Protein AF-A0A151IX48-F1 (afdb_monomer)

Sequence (330 aa):
MPLRRDDSDEIEKSRSLIESLRNYVHDSELCLNPDHYDGKKRKIEHVAAPEFDTDAVNKSYVERTLQDTRNEIEELCGAIRNDMGKIVRALRDTQKDISNDVEKVRTNVEEISKSVSALSTKVSNEIQRGVTDLRQQLHNIATKEMLETDEIQRGVTDLRQQMNNTVTKETLEKSFKTTGRDIIVRALQDMQKDSLKVYSDMEKRVFDAITHLTRDVTVRMKNVVTNEILEHHGVSDLHTIFEKGYTPNRSTEIFYIVKTQRTNPATYLLKDYQGKPIAGGFYEHELQRVSNPDVYLVEEILRKRGNKVNVKWLGMDSSHYSWIDKMFVL

InterPro domains:
  IPR000953 Chromo/chromo shadow domain [PS50013] (296-330)
  IPR016197 Chromo-like domain superfamily [SSF54160] (283-327)

Structure (mmCIF, N/CA/C/O backbone):
data_AF-A0A151IX48-F1
#
_entry.id   AF-A0A151IX48-F1
#
loop_
_atom_site.group_PDB
_atom_site.id
_atom_site.type_symbol
_atom_site.label_atom_id
_atom_site.label_alt_id
_atom_site.label_comp_id
_atom_site.label_asym_id
_atom_site.label_entity_id
_atom_site.label_seq_id
_atom_site.pdbx_PDB_ins_code
_atom_site.Cartn_x
_atom_site.Cartn_y
_atom_site.Cartn_z
_atom_site.occupancy
_atom_site.B_iso_or_equiv
_atom_site.auth_seq_id
_atom_site.auth_comp_id
_atom_site.auth_asym_id
_atom_site.auth_atom_id
_atom_site.pdbx_PDB_model_num
ATOM 1 N N . MET A 1 1 ? 34.245 -9.466 -25.449 1.00 45.72 1 MET A N 1
ATOM 2 C CA . MET A 1 1 ? 32.842 -9.892 -25.641 1.00 45.72 1 MET A CA 1
ATOM 3 C C . MET A 1 1 ? 32.824 -10.927 -26.753 1.00 45.72 1 MET A C 1
ATOM 5 O O . MET A 1 1 ? 33.595 -10.735 -27.688 1.00 45.72 1 MET A O 1
ATOM 9 N N . PRO A 1 2 ? 32.011 -11.992 -26.674 1.00 46.66 2 PRO A N 1
ATOM 10 C CA . PRO A 1 2 ? 31.616 -12.719 -27.878 1.00 46.66 2 PRO A CA 1
ATOM 11 C C . PRO A 1 2 ? 30.802 -11.784 -28.791 1.00 46.66 2 PRO A C 1
ATOM 13 O O . PRO A 1 2 ? 30.150 -10.863 -28.292 1.00 46.66 2 PRO A O 1
ATOM 16 N N . LEU A 1 3 ? 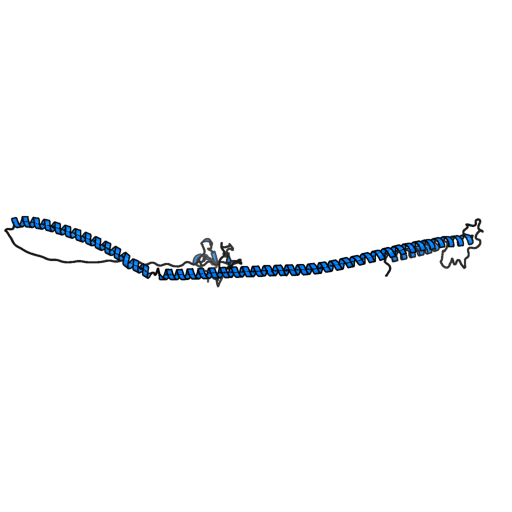30.855 -12.011 -30.104 1.00 44.59 3 LEU A N 1
ATOM 17 C CA . LEU A 1 3 ? 29.970 -11.351 -31.071 1.00 44.59 3 LEU A CA 1
ATOM 18 C C . LEU A 1 3 ? 28.507 -11.733 -30.789 1.00 44.59 3 LEU A C 1
ATOM 20 O O . LEU A 1 3 ? 28.242 -12.800 -30.219 1.00 44.59 3 LEU A O 1
ATOM 24 N N . ARG A 1 4 ? 27.551 -10.872 -31.153 1.00 54.09 4 ARG A N 1
ATOM 25 C CA . ARG A 1 4 ? 26.126 -11.229 -31.090 1.00 54.09 4 ARG A CA 1
ATOM 26 C C . ARG A 1 4 ? 25.807 -12.234 -32.197 1.00 54.09 4 ARG A C 1
ATOM 28 O O . ARG A 1 4 ? 26.557 -12.373 -33.159 1.00 54.09 4 ARG A O 1
ATOM 35 N N . ARG A 1 5 ? 24.693 -12.956 -32.043 1.00 54.69 5 ARG A N 1
ATOM 36 C CA . ARG A 1 5 ? 24.265 -13.952 -33.040 1.00 54.69 5 ARG A CA 1
ATOM 37 C C . ARG A 1 5 ? 23.985 -13.279 -34.381 1.00 54.69 5 ARG A C 1
ATOM 39 O O . ARG A 1 5 ? 24.555 -13.707 -35.368 1.00 54.69 5 ARG A O 1
ATOM 46 N N . ASP A 1 6 ? 23.281 -12.149 -34.364 1.00 55.53 6 ASP A N 1
ATOM 47 C CA . ASP A 1 6 ? 22.990 -11.348 -35.559 1.00 55.53 6 ASP A CA 1
ATOM 48 C C . ASP A 1 6 ? 24.277 -10.908 -36.299 1.00 55.53 6 ASP A C 1
ATOM 50 O O . ASP A 1 6 ? 24.372 -11.075 -37.512 1.00 55.53 6 ASP A O 1
ATOM 54 N N . ASP A 1 7 ? 25.309 -10.446 -35.567 1.00 52.38 7 ASP A N 1
ATOM 55 C CA . ASP A 1 7 ? 26.627 -10.106 -36.144 1.00 52.38 7 ASP A CA 1
ATOM 56 C C . ASP A 1 7 ? 27.273 -11.330 -36.829 1.00 52.38 7 ASP A C 1
ATOM 58 O O . ASP A 1 7 ? 27.934 -11.216 -37.862 1.00 52.38 7 ASP A O 1
ATOM 62 N N . SER A 1 8 ? 27.108 -12.517 -36.232 1.00 57.75 8 SER A N 1
ATOM 63 C CA . SER A 1 8 ? 27.605 -13.780 -36.782 1.00 57.75 8 SER A CA 1
ATOM 64 C C . SER A 1 8 ? 26.803 -14.215 -38.007 1.00 57.75 8 SER A C 1
ATOM 66 O O . SER A 1 8 ? 27.398 -14.703 -38.964 1.00 57.75 8 SER A O 1
ATOM 68 N N . ASP A 1 9 ? 25.485 -14.021 -38.001 1.00 67.31 9 ASP A N 1
ATOM 69 C CA . ASP A 1 9 ? 24.582 -14.423 -39.078 1.00 67.31 9 ASP A CA 1
ATOM 70 C C . ASP A 1 9 ? 24.782 -13.551 -40.331 1.00 67.31 9 ASP A C 1
ATOM 72 O O . ASP A 1 9 ? 24.761 -14.077 -41.445 1.00 67.31 9 ASP A O 1
ATOM 76 N N . GLU A 1 10 ? 25.076 -12.250 -40.196 1.00 66.88 10 GLU A N 1
ATOM 77 C CA . GLU A 1 10 ? 25.483 -11.413 -41.341 1.00 66.88 10 GLU A CA 1
ATOM 78 C C . GLU A 1 10 ? 26.853 -11.811 -41.913 1.00 66.88 10 GLU A C 1
ATOM 80 O O . GLU A 1 10 ? 27.036 -11.816 -43.136 1.00 66.88 10 GLU A O 1
ATOM 85 N N . ILE A 1 11 ? 27.809 -12.206 -41.064 1.00 64.06 11 ILE A N 1
ATOM 86 C CA . ILE A 1 11 ? 29.108 -12.743 -41.505 1.00 64.06 11 ILE A CA 1
ATOM 87 C C . ILE A 1 11 ? 28.920 -14.085 -42.231 1.00 64.06 11 ILE A C 1
ATOM 89 O O . ILE A 1 11 ? 29.523 -14.302 -43.285 1.00 64.06 11 ILE A O 1
ATOM 93 N N . GLU A 1 12 ? 28.057 -14.963 -41.723 1.00 71.62 12 GLU A N 1
ATOM 94 C CA . GLU A 1 12 ? 27.744 -16.260 -42.333 1.00 71.62 12 GLU A CA 1
ATOM 95 C C . GLU A 1 12 ? 27.034 -16.092 -43.685 1.00 71.62 12 GLU A C 1
ATOM 97 O O . GLU A 1 12 ? 27.388 -16.735 -44.675 1.00 71.62 12 GLU A O 1
ATOM 102 N N . LYS A 1 13 ? 26.104 -15.139 -43.772 1.00 73.50 13 LYS A N 1
ATOM 103 C CA . LYS A 1 13 ? 25.404 -14.757 -45.006 1.00 73.50 13 LYS A CA 1
ATOM 104 C C . LYS A 1 13 ? 26.349 -14.128 -46.035 1.00 73.50 13 LYS A C 1
ATOM 106 O O . LYS A 1 13 ? 26.236 -14.419 -47.224 1.00 73.50 13 LYS A O 1
ATOM 111 N N . SER A 1 14 ? 27.325 -13.339 -45.585 1.00 70.44 14 SER A N 1
ATOM 112 C CA . SER A 1 14 ? 28.383 -12.773 -46.436 1.00 70.44 14 SER A CA 1
ATOM 113 C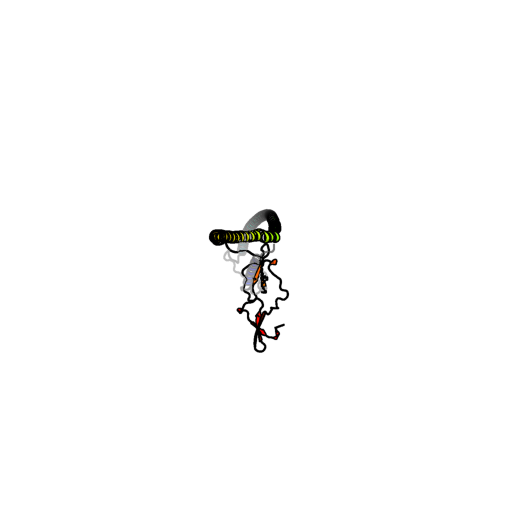 C . SER A 1 14 ? 29.318 -13.856 -46.986 1.00 70.44 14 SER A C 1
ATOM 115 O O . SER A 1 14 ? 29.643 -13.844 -48.172 1.00 70.44 14 SER A O 1
ATOM 117 N N . ARG A 1 15 ? 29.699 -14.844 -46.161 1.00 71.44 15 ARG A N 1
ATOM 118 C CA . ARG A 1 15 ? 30.431 -16.043 -46.611 1.00 71.44 15 ARG A CA 1
ATOM 119 C C . ARG A 1 15 ? 29.620 -16.835 -47.633 1.00 71.44 15 ARG A C 1
ATOM 121 O O . ARG A 1 15 ? 30.146 -17.167 -48.687 1.00 71.44 15 ARG A O 1
ATOM 128 N N . SER A 1 16 ? 28.339 -17.078 -47.355 1.00 77.44 16 SER A N 1
ATOM 129 C CA . SER A 1 16 ? 27.429 -17.793 -48.255 1.00 77.44 16 SER A CA 1
ATOM 130 C C . SER A 1 16 ? 27.269 -17.089 -49.609 1.00 77.44 16 SER A C 1
ATOM 132 O O . SER A 1 16 ? 27.252 -17.760 -50.639 1.00 77.44 16 SER A O 1
ATOM 134 N N . LEU A 1 17 ? 27.242 -15.752 -49.643 1.00 72.25 17 LEU A N 1
ATOM 135 C CA . LEU A 1 17 ? 27.258 -14.968 -50.885 1.00 72.25 17 LEU A CA 1
ATOM 136 C C . LEU A 1 17 ? 28.584 -15.086 -51.651 1.00 72.25 17 LEU A C 1
ATOM 138 O O . LEU A 1 17 ? 28.562 -15.274 -52.865 1.00 72.25 17 LEU A O 1
ATOM 142 N N . ILE A 1 18 ? 29.729 -15.028 -50.965 1.00 71.56 18 ILE A N 1
ATOM 143 C CA . ILE A 1 18 ? 31.052 -15.229 -51.585 1.00 71.56 18 ILE A CA 1
ATOM 144 C C . ILE A 1 18 ? 31.169 -16.644 -52.171 1.00 71.56 18 ILE A C 1
ATOM 146 O O . ILE A 1 18 ? 31.673 -16.805 -53.282 1.00 71.56 18 ILE A O 1
ATOM 150 N N . GLU A 1 19 ? 30.668 -17.659 -51.467 1.00 72.62 19 GLU A N 1
ATOM 151 C CA . GLU A 1 19 ? 30.671 -19.044 -51.946 1.00 72.62 19 GLU A CA 1
ATOM 152 C C . GLU A 1 19 ? 29.680 -19.246 -53.101 1.00 72.62 19 GLU A C 1
ATOM 154 O O . GLU A 1 19 ? 30.007 -19.893 -54.089 1.00 72.62 19 GLU A O 1
ATOM 159 N N . SER A 1 20 ? 28.513 -18.596 -53.055 1.00 72.81 20 SER A N 1
ATOM 160 C CA . SER A 1 20 ? 27.551 -18.583 -54.168 1.00 72.81 20 SER A CA 1
ATOM 161 C C . SER A 1 20 ? 28.126 -17.914 -55.421 1.00 72.81 20 SER A C 1
ATOM 163 O O . SER A 1 20 ? 27.848 -18.364 -56.527 1.00 72.81 20 SER A O 1
ATOM 165 N N . LEU A 1 21 ? 28.960 -16.877 -55.274 1.00 66.50 21 LEU A N 1
ATOM 166 C CA . LEU A 1 21 ? 29.674 -16.245 -56.390 1.00 66.50 21 LEU A CA 1
ATOM 167 C C . LEU A 1 21 ? 30.798 -17.135 -56.941 1.00 66.50 21 LEU A C 1
ATOM 169 O O . LEU A 1 21 ? 30.967 -17.204 -58.156 1.00 66.50 21 LEU A O 1
ATOM 173 N N . ARG A 1 22 ? 31.531 -17.860 -56.082 1.00 62.59 22 ARG A N 1
ATOM 174 C CA . ARG A 1 22 ? 32.499 -18.890 -56.516 1.00 62.59 22 ARG A CA 1
ATOM 175 C C . ARG A 1 22 ? 31.808 -19.997 -57.306 1.00 62.59 22 ARG A C 1
ATOM 177 O O . ARG A 1 22 ? 32.273 -20.342 -58.388 1.00 62.59 22 ARG A O 1
ATOM 184 N N . ASN A 1 23 ? 30.684 -20.494 -56.798 1.00 65.25 23 ASN A N 1
ATOM 185 C CA . ASN A 1 23 ? 29.893 -21.533 -57.450 1.00 65.25 23 ASN A CA 1
ATOM 186 C C . ASN A 1 23 ? 29.303 -21.021 -58.767 1.00 65.25 23 ASN A C 1
ATOM 188 O O . ASN A 1 23 ? 29.493 -21.663 -59.785 1.00 65.25 23 ASN A O 1
ATOM 192 N N . TYR A 1 24 ? 28.742 -19.808 -58.817 1.00 65.62 24 TYR A N 1
ATOM 193 C CA . TYR A 1 24 ? 28.275 -19.205 -60.072 1.00 65.62 24 TYR A CA 1
ATOM 194 C C . TYR A 1 24 ? 29.382 -19.093 -61.138 1.00 65.62 24 TYR A C 1
ATOM 196 O O . TYR A 1 24 ? 29.119 -19.308 -62.320 1.00 65.62 24 TYR A O 1
ATOM 204 N N . VAL A 1 25 ? 30.625 -18.797 -60.738 1.00 58.72 25 VAL A N 1
ATOM 205 C CA . VAL A 1 25 ? 31.790 -18.770 -61.643 1.00 58.72 25 VAL A CA 1
ATOM 206 C C . VAL A 1 25 ? 32.243 -20.177 -62.067 1.00 58.72 25 VAL A C 1
ATOM 208 O O . VAL A 1 25 ? 32.797 -20.305 -63.155 1.00 58.72 25 VAL A O 1
ATOM 211 N N . HIS A 1 26 ? 31.993 -21.217 -61.264 1.00 54.41 26 HIS A N 1
ATOM 212 C CA . HIS A 1 26 ? 32.216 -22.628 -61.621 1.00 54.41 26 HIS A CA 1
ATOM 213 C C . HIS A 1 26 ? 31.122 -23.213 -62.529 1.00 54.41 26 HIS A C 1
ATOM 215 O O . HIS A 1 26 ? 31.441 -23.892 -63.503 1.00 54.41 26 HIS A O 1
ATOM 221 N N . ASP A 1 27 ? 29.858 -22.953 -62.196 1.00 53.53 27 ASP A N 1
ATOM 222 C CA . ASP A 1 27 ? 28.667 -23.538 -62.819 1.00 53.53 27 ASP A CA 1
ATOM 223 C C . ASP A 1 27 ? 28.304 -22.838 -64.141 1.00 53.53 27 ASP A C 1
ATOM 225 O O . ASP A 1 27 ? 27.724 -23.450 -65.038 1.00 53.53 27 ASP A O 1
ATOM 229 N N . SER A 1 28 ? 28.686 -21.564 -64.296 1.00 54.41 28 SER A N 1
ATOM 230 C CA . SER A 1 28 ? 28.777 -20.930 -65.616 1.00 54.41 28 SER A CA 1
ATOM 231 C C . SER A 1 28 ? 29.890 -21.606 -66.425 1.00 54.41 28 SER A C 1
ATOM 233 O O . SER A 1 28 ? 30.977 -21.839 -65.900 1.00 54.41 28 SER A O 1
ATOM 235 N N . GLU A 1 29 ? 29.678 -21.841 -67.726 1.00 51.44 29 GLU A N 1
ATOM 236 C CA . GLU A 1 29 ? 30.557 -22.660 -68.597 1.00 51.44 29 GLU A CA 1
ATOM 237 C C . GLU A 1 29 ? 32.026 -22.188 -68.727 1.00 51.44 29 GLU A C 1
ATOM 239 O O . GLU A 1 29 ? 32.851 -22.864 -69.342 1.00 51.44 29 GLU A O 1
ATOM 244 N N . LEU A 1 30 ? 32.383 -21.064 -68.100 1.00 52.56 30 LEU A N 1
ATOM 245 C CA . LEU A 1 30 ? 33.752 -20.584 -67.912 1.00 52.56 30 LEU A CA 1
ATOM 246 C C . LEU A 1 30 ? 34.662 -21.605 -67.191 1.00 52.56 30 LEU A C 1
ATOM 248 O O . LEU A 1 30 ? 35.855 -21.647 -67.493 1.00 52.56 30 LEU A O 1
ATOM 252 N N . CYS A 1 31 ? 34.137 -22.428 -66.267 1.00 52.91 31 CYS A N 1
ATOM 253 C CA . CYS A 1 31 ? 34.954 -23.266 -65.367 1.00 52.91 31 CYS A CA 1
ATOM 254 C C . CYS A 1 31 ? 34.395 -24.687 -65.100 1.00 52.91 31 CYS A C 1
ATOM 256 O O . CYS A 1 31 ? 34.426 -25.154 -63.960 1.00 52.91 31 CYS A O 1
ATOM 258 N N . LEU A 1 32 ? 33.995 -25.413 -66.157 1.00 51.34 32 LEU A N 1
ATOM 259 C CA . LEU A 1 32 ? 33.375 -26.766 -66.156 1.00 51.34 32 LEU A CA 1
ATOM 260 C C . LEU A 1 32 ? 34.028 -27.886 -65.296 1.00 51.34 32 LEU A C 1
ATOM 262 O O . LEU A 1 32 ? 33.482 -28.985 -65.218 1.00 51.34 32 LEU A O 1
ATOM 266 N N . ASN A 1 33 ? 35.210 -27.680 -64.710 1.00 53.19 33 ASN A N 1
ATOM 267 C CA . ASN A 1 33 ? 35.794 -28.525 -63.657 1.00 53.19 33 ASN A CA 1
ATOM 268 C C . ASN A 1 33 ? 36.906 -27.712 -62.950 1.00 53.19 33 ASN A C 1
ATOM 270 O O . ASN A 1 33 ? 37.673 -27.060 -63.670 1.00 53.19 33 ASN A O 1
ATOM 274 N N . PRO A 1 34 ? 37.086 -27.752 -61.611 1.00 50.78 34 PRO A N 1
ATOM 275 C CA . PRO A 1 34 ? 38.103 -26.934 -60.934 1.00 50.78 34 PRO A CA 1
ATOM 276 C C . PRO A 1 34 ? 39.535 -27.155 -61.448 1.00 50.78 34 PRO A C 1
ATOM 278 O O . PRO A 1 34 ? 40.277 -26.195 -61.634 1.00 50.78 34 PRO A O 1
ATOM 281 N N . ASP A 1 35 ? 39.894 -28.399 -61.781 1.00 53.03 35 ASP A N 1
ATOM 282 C CA . ASP A 1 35 ? 41.204 -28.742 -62.354 1.00 53.03 35 ASP A CA 1
ATOM 283 C C . ASP A 1 35 ? 41.311 -28.488 -63.875 1.00 53.03 35 ASP A C 1
ATOM 285 O O . ASP A 1 35 ? 42.400 -28.579 -64.449 1.00 53.03 35 ASP A O 1
ATOM 289 N N . HIS A 1 36 ? 40.205 -28.169 -64.564 1.00 46.28 36 HIS A N 1
ATOM 290 C CA . HIS A 1 36 ? 40.208 -27.894 -66.008 1.00 46.28 36 HIS A CA 1
ATOM 291 C C . HIS A 1 36 ? 40.492 -26.434 -66.368 1.00 46.28 36 HIS A C 1
ATOM 293 O O . HIS A 1 36 ? 40.974 -26.204 -67.479 1.00 46.28 36 HIS A O 1
ATOM 299 N N . TYR A 1 37 ? 40.240 -25.466 -65.484 1.00 51.59 37 TYR A N 1
ATOM 300 C CA . TYR A 1 37 ? 40.594 -24.059 -65.716 1.00 51.59 37 TYR A CA 1
ATOM 301 C C . TYR A 1 37 ? 41.696 -23.579 -64.762 1.00 51.59 37 TYR A C 1
ATOM 303 O O . TYR A 1 37 ? 41.572 -22.597 -64.033 1.00 51.59 37 TYR A O 1
ATOM 311 N N . ASP A 1 38 ? 42.843 -24.259 -64.807 1.00 53.00 38 ASP A N 1
ATOM 312 C CA . ASP A 1 38 ? 44.083 -23.668 -64.311 1.00 53.00 38 ASP A CA 1
ATOM 313 C C . ASP A 1 38 ? 44.520 -22.549 -65.270 1.00 53.00 38 ASP A C 1
ATOM 315 O O . ASP A 1 38 ? 45.243 -22.795 -66.238 1.00 53.00 38 ASP A O 1
ATOM 319 N N . GLY A 1 39 ? 44.109 -21.311 -64.983 1.00 53.59 39 GLY A N 1
ATOM 320 C CA . GLY A 1 39 ? 44.469 -20.114 -65.756 1.00 53.59 39 GLY A CA 1
ATOM 321 C C . GLY A 1 39 ? 45.973 -19.787 -65.804 1.00 53.59 39 GLY A C 1
ATOM 322 O O . GLY A 1 39 ? 46.368 -18.840 -66.483 1.00 53.59 39 GLY A O 1
ATOM 323 N N . LYS A 1 40 ? 46.839 -20.550 -65.116 1.00 52.47 40 LYS A N 1
ATOM 324 C CA . LYS A 1 40 ? 48.305 -20.494 -65.281 1.00 52.47 40 LYS A CA 1
ATOM 325 C C . LYS A 1 40 ? 48.817 -21.511 -66.309 1.00 52.47 40 LYS A C 1
ATOM 327 O O . LYS A 1 40 ? 49.881 -21.281 -66.883 1.00 52.47 40 LYS A O 1
ATOM 332 N N . LYS A 1 41 ? 48.086 -22.611 -66.550 1.00 50.12 41 LYS A N 1
ATOM 333 C CA . LYS A 1 41 ? 48.415 -23.661 -67.541 1.00 50.12 41 LYS A CA 1
ATOM 334 C C . LYS A 1 41 ? 47.630 -23.534 -68.850 1.00 50.12 41 LYS A C 1
ATOM 336 O O . LYS A 1 41 ? 48.211 -23.730 -69.911 1.00 50.12 41 LYS A O 1
ATOM 341 N N . ARG A 1 42 ? 46.332 -23.221 -68.790 1.00 56.12 42 ARG A N 1
ATOM 342 C CA . ARG A 1 42 ? 45.474 -22.943 -69.952 1.00 56.12 42 ARG A CA 1
ATOM 343 C C . ARG A 1 42 ? 45.285 -21.436 -70.072 1.00 56.12 42 ARG A C 1
ATOM 345 O O . ARG A 1 42 ? 44.347 -20.870 -69.519 1.00 56.12 42 ARG A O 1
ATOM 352 N N . LYS A 1 43 ? 46.214 -20.785 -70.769 1.00 58.88 43 LYS A N 1
ATOM 353 C CA . LYS A 1 43 ? 46.042 -19.389 -71.180 1.00 58.88 43 LYS A CA 1
ATOM 354 C C . LYS A 1 43 ? 44.959 -19.319 -72.254 1.00 58.88 43 LYS A C 1
ATOM 356 O O . LYS A 1 43 ? 44.834 -20.236 -73.061 1.00 58.88 43 LYS A O 1
ATOM 361 N N . ILE A 1 44 ? 44.215 -18.217 -72.286 1.00 64.38 44 ILE A N 1
ATOM 362 C CA . ILE A 1 44 ? 43.391 -17.894 -73.449 1.00 64.38 44 ILE A CA 1
ATOM 363 C C . ILE A 1 44 ? 44.350 -17.358 -74.517 1.00 64.38 44 ILE A C 1
ATOM 365 O O . ILE A 1 44 ? 44.952 -16.298 -74.349 1.00 64.38 44 ILE A O 1
ATOM 369 N N . GLU A 1 45 ? 44.548 -18.137 -75.573 1.00 61.78 45 GLU A N 1
ATOM 370 C CA . GLU A 1 45 ? 45.448 -17.830 -76.686 1.00 61.78 45 GLU A CA 1
ATOM 371 C C . GLU A 1 45 ? 44.626 -17.437 -77.924 1.00 61.78 45 GLU A C 1
ATOM 373 O O . GLU A 1 45 ? 43.435 -17.731 -78.005 1.00 61.78 45 GLU A O 1
ATOM 378 N N . HIS A 1 46 ? 45.240 -16.721 -78.871 1.00 70.19 46 HIS A N 1
ATOM 379 C CA . HIS A 1 46 ? 44.560 -16.139 -80.044 1.00 70.19 46 HIS A CA 1
ATOM 380 C C . HIS A 1 46 ? 43.394 -15.176 -79.728 1.00 70.19 46 HIS A C 1
ATOM 382 O O . HIS A 1 46 ? 42.510 -14.979 -80.561 1.00 70.19 46 HIS A O 1
ATOM 388 N N . VAL A 1 47 ? 43.411 -14.529 -78.556 1.00 68.62 47 VAL A N 1
ATOM 389 C CA . VAL A 1 47 ? 42.526 -13.389 -78.265 1.00 68.62 47 VAL A CA 1
ATOM 390 C C . VAL A 1 47 ? 42.760 -12.291 -79.310 1.00 68.62 47 VAL A C 1
ATOM 392 O O . VAL A 1 47 ? 43.906 -12.021 -79.676 1.00 68.62 47 VAL A O 1
ATOM 395 N N . ALA A 1 48 ? 41.683 -11.668 -79.795 1.00 77.38 48 ALA A N 1
ATOM 396 C CA . ALA A 1 48 ? 41.773 -10.537 -80.714 1.00 77.38 48 ALA A CA 1
ATOM 397 C C . ALA A 1 48 ? 42.610 -9.399 -80.104 1.00 77.38 48 ALA A C 1
ATOM 399 O O . ALA A 1 48 ? 42.562 -9.166 -78.896 1.00 77.38 48 ALA A O 1
ATOM 400 N N . ALA A 1 49 ? 43.373 -8.685 -80.935 1.00 79.06 49 ALA A N 1
ATOM 401 C CA . ALA A 1 49 ? 44.032 -7.462 -80.489 1.00 79.06 49 ALA A CA 1
ATOM 402 C C . ALA A 1 49 ? 42.967 -6.436 -80.049 1.00 79.06 49 ALA A C 1
ATOM 404 O O . ALA A 1 49 ? 41.928 -6.363 -80.709 1.00 79.06 49 ALA A O 1
ATOM 405 N N . PRO A 1 50 ? 43.196 -5.667 -78.967 1.00 83.31 50 PRO A N 1
ATOM 406 C CA . PRO A 1 50 ? 42.259 -4.631 -78.550 1.00 83.31 50 PRO A CA 1
ATOM 407 C C . PRO A 1 50 ? 42.090 -3.586 -79.660 1.00 83.31 50 PRO A C 1
ATOM 409 O O . PRO A 1 50 ? 43.074 -3.114 -80.234 1.00 83.31 50 PRO A O 1
ATOM 412 N N . GLU A 1 51 ? 40.839 -3.244 -79.952 1.00 88.12 51 GLU A N 1
ATOM 413 C CA . GLU A 1 51 ? 40.444 -2.178 -80.875 1.00 88.12 51 GLU A CA 1
ATOM 414 C C . GLU A 1 51 ? 40.396 -0.827 -80.139 1.00 88.12 51 GLU A C 1
ATOM 416 O O . GLU A 1 51 ? 40.704 0.213 -80.724 1.00 88.12 51 GLU A O 1
ATOM 421 N N . PHE A 1 52 ? 40.102 -0.850 -78.832 1.00 88.75 52 PHE A N 1
ATOM 422 C CA . PHE A 1 52 ? 40.050 0.327 -77.966 1.00 88.75 52 PHE A CA 1
ATOM 423 C C . PHE A 1 52 ? 40.889 0.148 -76.694 1.00 88.75 52 PHE A C 1
ATOM 425 O O . PHE A 1 52 ? 41.009 -0.943 -76.135 1.00 88.75 52 PHE A O 1
ATOM 432 N N . ASP A 1 53 ? 41.413 1.256 -76.159 1.00 85.38 53 ASP A N 1
ATOM 433 C CA . ASP A 1 53 ? 42.158 1.252 -74.889 1.00 85.38 53 ASP A CA 1
ATOM 434 C C . ASP A 1 53 ? 41.329 0.721 -73.705 1.00 85.38 53 ASP A C 1
ATOM 436 O O . ASP A 1 53 ? 41.906 0.246 -72.731 1.00 85.38 53 ASP A O 1
ATOM 440 N N . THR A 1 54 ? 39.997 0.776 -73.780 1.00 85.69 54 THR A N 1
ATOM 441 C CA . THR A 1 54 ? 39.058 0.293 -72.753 1.00 85.69 54 THR A CA 1
ATOM 442 C C . THR A 1 54 ? 38.692 -1.189 -72.874 1.00 85.69 54 THR A C 1
ATOM 444 O O . THR A 1 54 ? 37.820 -1.664 -72.148 1.00 85.69 54 THR A O 1
ATOM 447 N N . ASP A 1 55 ? 39.305 -1.936 -73.791 1.00 83.62 55 ASP A N 1
ATOM 448 C CA . ASP A 1 55 ? 38.971 -3.347 -73.979 1.00 83.62 55 ASP A CA 1
ATOM 449 C C . ASP A 1 55 ? 39.478 -4.213 -72.820 1.00 83.62 55 ASP A C 1
ATOM 451 O O . ASP A 1 55 ? 40.585 -4.029 -72.311 1.00 83.62 55 ASP A O 1
ATOM 455 N N . ALA A 1 56 ? 38.719 -5.253 -72.460 1.00 80.38 56 ALA A N 1
ATOM 456 C CA . ALA A 1 56 ? 39.120 -6.224 -71.435 1.00 80.38 56 ALA A CA 1
ATOM 457 C C . ALA A 1 56 ? 40.400 -7.018 -71.795 1.00 80.38 56 ALA A C 1
ATOM 459 O O . ALA A 1 56 ? 40.994 -7.665 -70.934 1.00 80.38 56 ALA A O 1
ATOM 460 N N . VAL A 1 57 ? 40.840 -6.958 -73.059 1.00 78.75 57 VAL A N 1
ATOM 461 C CA . VAL A 1 57 ? 42.124 -7.508 -73.527 1.00 78.75 57 VAL A CA 1
ATOM 462 C C . VAL A 1 57 ? 43.299 -6.573 -73.192 1.00 78.75 57 VAL A C 1
ATOM 464 O O . VAL A 1 57 ? 44.432 -7.033 -73.031 1.00 78.75 57 VAL A O 1
ATOM 467 N N . ASN A 1 58 ? 43.059 -5.266 -73.030 1.00 86.00 58 ASN A N 1
ATOM 468 C CA . ASN A 1 58 ? 44.086 -4.324 -72.599 1.00 86.00 58 ASN A CA 1
ATOM 469 C C . ASN A 1 58 ? 44.376 -4.490 -71.099 1.00 86.00 58 ASN A C 1
ATOM 471 O O . ASN A 1 58 ? 43.742 -3.881 -70.233 1.00 86.00 58 ASN A O 1
ATOM 475 N N . LYS A 1 59 ? 45.417 -5.273 -70.793 1.00 84.56 59 LYS A N 1
ATOM 476 C CA . LYS A 1 59 ? 45.898 -5.508 -69.424 1.00 84.56 59 LYS A CA 1
ATOM 477 C C . LYS A 1 59 ? 46.067 -4.214 -68.619 1.00 84.56 59 LYS A C 1
ATOM 479 O O . LYS A 1 59 ? 45.694 -4.189 -67.451 1.00 84.56 59 LYS A O 1
ATOM 484 N N . SER A 1 60 ? 46.588 -3.138 -69.220 1.00 87.31 60 SER A N 1
ATOM 485 C CA . SER A 1 60 ? 46.848 -1.890 -68.487 1.00 87.31 60 SER A CA 1
ATOM 486 C C . SER A 1 60 ? 45.573 -1.139 -68.092 1.00 87.31 60 SER A C 1
ATOM 488 O O . SER A 1 60 ? 45.615 -0.358 -67.141 1.00 87.31 60 SER A O 1
ATOM 490 N N . TYR A 1 61 ? 44.468 -1.340 -68.811 1.00 87.44 61 TYR A N 1
ATOM 491 C CA . TYR A 1 61 ? 43.163 -0.778 -68.467 1.00 87.44 61 TYR A CA 1
ATOM 492 C C . TYR A 1 61 ? 42.490 -1.586 -67.354 1.00 87.44 61 TYR A C 1
ATOM 494 O O . TYR A 1 61 ? 42.027 -1.011 -66.366 1.00 87.44 61 TYR A O 1
ATOM 502 N N . VAL A 1 62 ? 42.518 -2.918 -67.461 1.00 85.25 62 VAL A N 1
ATOM 503 C CA . VAL A 1 62 ? 41.967 -3.831 -66.445 1.00 85.25 62 VAL A CA 1
ATOM 504 C C . VAL A 1 62 ? 42.712 -3.692 -65.113 1.00 85.25 62 VAL A C 1
ATOM 506 O O . VAL A 1 62 ? 42.087 -3.547 -64.068 1.00 85.25 62 VAL A O 1
ATOM 509 N N . GLU A 1 63 ? 44.047 -3.659 -65.124 1.00 85.44 63 GLU A N 1
ATOM 510 C CA . GLU A 1 63 ? 44.836 -3.467 -63.897 1.00 85.44 63 GLU A CA 1
ATOM 511 C C . GLU A 1 63 ? 44.603 -2.092 -63.253 1.00 85.44 63 GLU A C 1
ATOM 513 O O . GLU A 1 63 ? 44.576 -1.998 -62.027 1.00 85.44 63 GLU A O 1
ATOM 518 N N . ARG A 1 64 ? 44.381 -1.038 -64.052 1.00 90.44 64 ARG A N 1
ATOM 519 C CA . ARG A 1 64 ? 44.063 0.297 -63.527 1.00 90.44 64 ARG A CA 1
ATOM 520 C C . ARG A 1 64 ? 42.671 0.334 -62.896 1.00 90.44 64 ARG A C 1
ATOM 522 O O . ARG A 1 64 ? 42.556 0.684 -61.731 1.00 90.44 64 ARG A O 1
ATOM 529 N N . THR A 1 65 ? 41.638 -0.093 -63.619 1.00 86.62 65 THR A N 1
ATOM 530 C CA . THR A 1 65 ? 40.251 -0.105 -63.113 1.00 86.62 65 THR A CA 1
ATOM 531 C C . THR A 1 65 ? 40.070 -0.989 -61.875 1.00 86.62 65 THR A C 1
ATOM 533 O O . THR A 1 65 ? 39.345 -0.604 -60.956 1.00 86.62 65 THR A O 1
ATOM 536 N N . LEU A 1 66 ? 40.774 -2.124 -61.780 1.00 86.38 66 LEU A N 1
ATOM 537 C CA . LEU A 1 66 ? 40.804 -2.948 -60.563 1.00 86.38 66 LEU A CA 1
ATOM 538 C C . LEU A 1 66 ? 41.525 -2.265 -59.391 1.00 86.38 66 LEU A C 1
ATOM 540 O O . LEU A 1 66 ? 41.144 -2.480 -58.242 1.00 86.38 66 LEU A O 1
ATOM 544 N N . GLN A 1 67 ? 42.550 -1.449 -59.647 1.00 87.62 67 GLN A N 1
ATOM 545 C CA . GLN A 1 67 ? 43.228 -0.692 -58.595 1.00 87.62 67 GLN A CA 1
ATOM 546 C C . GLN A 1 67 ? 42.409 0.528 -58.150 1.00 87.62 67 GLN A C 1
ATOM 548 O O . GLN A 1 67 ? 42.330 0.786 -56.953 1.00 87.62 67 GLN A O 1
ATOM 553 N N . ASP A 1 68 ? 41.765 1.238 -59.076 1.00 92.06 68 ASP A N 1
ATOM 554 C CA . ASP A 1 68 ? 40.943 2.415 -58.776 1.00 92.06 68 ASP A CA 1
ATOM 555 C C . ASP A 1 68 ? 39.699 2.020 -57.963 1.00 92.06 68 ASP A C 1
ATOM 557 O O . ASP A 1 68 ? 39.502 2.531 -56.862 1.00 92.06 68 ASP A O 1
ATOM 561 N N . THR A 1 69 ? 38.940 1.011 -58.410 1.00 89.81 69 THR A N 1
ATOM 562 C CA . THR A 1 69 ? 37.795 0.472 -57.641 1.00 89.81 69 THR A CA 1
ATOM 563 C C . THR A 1 69 ? 38.216 -0.109 -56.288 1.00 89.81 69 THR A C 1
ATOM 565 O O . THR A 1 69 ? 37.489 0.005 -55.301 1.00 89.81 69 THR A O 1
ATOM 568 N N . ARG A 1 70 ? 39.421 -0.687 -56.188 1.00 89.94 70 ARG A N 1
ATOM 569 C CA . ARG A 1 70 ? 39.990 -1.102 -54.900 1.00 89.94 70 ARG A CA 1
ATOM 570 C C . ARG A 1 70 ? 40.278 0.092 -53.984 1.00 89.94 70 ARG A C 1
ATOM 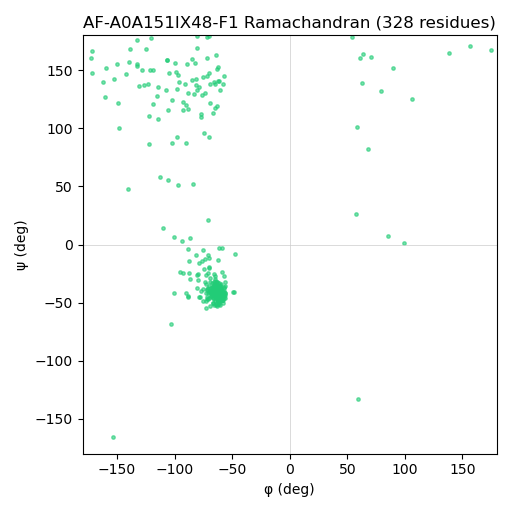572 O O . ARG A 1 70 ? 39.991 -0.003 -52.792 1.00 89.94 70 ARG A O 1
ATOM 579 N N . ASN A 1 71 ? 40.831 1.186 -54.508 1.00 92.25 71 ASN A N 1
ATOM 580 C CA . ASN A 1 71 ? 41.102 2.398 -53.730 1.00 92.25 71 ASN A CA 1
ATOM 581 C C . ASN A 1 71 ? 39.793 2.990 -53.177 1.00 92.25 71 ASN A C 1
ATOM 583 O O . ASN A 1 71 ? 39.723 3.296 -51.988 1.00 92.25 71 ASN A O 1
ATOM 587 N N . GLU A 1 72 ? 38.743 3.064 -54.002 1.00 93.88 72 GLU A N 1
ATOM 588 C CA . GLU A 1 72 ? 37.397 3.502 -53.596 1.00 93.88 72 GLU A CA 1
ATOM 589 C C . GLU A 1 72 ? 36.828 2.629 -52.462 1.00 93.88 72 GLU A C 1
ATOM 591 O O . GLU A 1 72 ? 36.322 3.143 -51.462 1.00 93.88 72 GLU A O 1
ATOM 596 N N . ILE A 1 73 ? 36.957 1.300 -52.567 1.00 91.44 73 ILE A N 1
ATOM 597 C CA . ILE A 1 73 ? 36.528 0.362 -51.516 1.00 91.44 73 ILE A CA 1
ATOM 598 C C . ILE A 1 73 ? 37.331 0.564 -50.223 1.00 91.44 73 ILE A C 1
ATOM 600 O O . ILE A 1 73 ? 36.747 0.549 -49.135 1.00 91.44 73 ILE A O 1
ATOM 604 N N . GLU A 1 74 ? 38.651 0.755 -50.305 1.00 92.06 74 GLU A N 1
ATOM 605 C CA . GLU A 1 74 ? 39.498 0.992 -49.129 1.00 92.06 74 GLU A CA 1
ATOM 606 C C . GLU A 1 74 ? 39.181 2.345 -48.453 1.00 92.06 74 GLU A C 1
ATOM 608 O O . GLU A 1 74 ? 39.133 2.401 -47.218 1.00 92.06 74 GLU A O 1
ATOM 613 N N . GLU A 1 75 ? 38.853 3.395 -49.218 1.00 95.00 75 GLU A N 1
ATOM 614 C CA . GLU A 1 75 ? 38.381 4.686 -48.691 1.00 95.00 75 GLU A CA 1
ATOM 615 C C . GLU A 1 75 ? 37.009 4.565 -48.006 1.00 95.00 75 GLU A C 1
ATOM 617 O O . GLU A 1 75 ? 36.865 4.957 -46.841 1.00 95.00 75 GLU A O 1
ATOM 622 N N . LEU A 1 76 ? 36.020 3.951 -48.667 1.00 94.31 76 LEU A N 1
ATOM 623 C CA . LEU A 1 76 ? 34.683 3.721 -48.100 1.00 94.31 76 LEU A CA 1
ATOM 624 C C . LEU A 1 76 ? 34.751 2.886 -46.812 1.00 94.31 76 LEU A C 1
ATOM 626 O O . LEU A 1 76 ? 34.123 3.229 -45.806 1.00 94.31 76 LEU A O 1
ATOM 630 N N . CYS A 1 77 ? 35.574 1.835 -46.790 1.00 92.56 77 CYS A N 1
ATOM 631 C CA . CYS A 1 77 ? 35.824 1.041 -45.585 1.00 92.56 77 CYS A CA 1
ATOM 632 C C . CYS A 1 77 ? 36.521 1.850 -44.477 1.00 92.56 77 CYS A C 1
ATOM 634 O O . CYS A 1 77 ? 36.289 1.594 -43.291 1.00 92.56 77 CYS A O 1
ATOM 636 N N . GLY A 1 78 ? 37.364 2.824 -44.831 1.00 94.25 78 GLY A N 1
ATOM 637 C CA . GLY A 1 78 ? 37.960 3.780 -43.896 1.00 94.25 78 GLY A CA 1
ATOM 638 C C . GLY A 1 78 ? 36.924 4.720 -43.271 1.00 94.25 78 GLY A C 1
ATOM 639 O O . GLY A 1 78 ? 36.899 4.875 -42.045 1.00 94.25 78 GLY A O 1
ATOM 640 N N . ALA A 1 79 ? 36.031 5.285 -44.087 1.00 95.69 79 ALA A N 1
ATOM 641 C CA . ALA A 1 79 ? 34.941 6.154 -43.640 1.00 95.69 79 ALA A CA 1
ATOM 642 C C . ALA A 1 79 ? 33.972 5.416 -42.698 1.00 95.69 79 ALA A C 1
ATOM 644 O O . ALA A 1 79 ? 33.768 5.851 -41.562 1.00 95.69 79 ALA A O 1
ATOM 645 N N . ILE A 1 80 ? 33.478 4.241 -43.108 1.00 95.25 80 ILE A N 1
ATOM 646 C CA . ILE A 1 80 ? 32.589 3.388 -42.299 1.00 95.25 80 ILE A CA 1
ATOM 647 C C . ILE A 1 80 ? 33.238 3.044 -40.949 1.00 95.25 80 ILE A C 1
ATOM 649 O O . ILE A 1 80 ? 32.596 3.149 -39.902 1.00 95.25 80 ILE A O 1
ATOM 653 N N . ARG A 1 81 ? 34.532 2.693 -40.936 1.00 95.31 81 ARG A N 1
ATOM 654 C CA . ARG A 1 81 ? 35.276 2.388 -39.700 1.00 95.31 81 ARG A CA 1
ATOM 655 C C . ARG A 1 81 ? 35.401 3.602 -38.774 1.00 95.31 81 ARG A C 1
ATOM 657 O O . ARG A 1 81 ? 35.309 3.445 -37.556 1.00 95.31 81 ARG A O 1
ATOM 664 N N . ASN A 1 82 ? 35.597 4.800 -39.326 1.00 96.31 82 ASN A N 1
ATOM 665 C CA . ASN A 1 82 ? 35.638 6.046 -38.558 1.00 96.31 82 ASN A CA 1
ATOM 666 C C . ASN A 1 82 ? 34.274 6.342 -37.914 1.00 96.31 82 ASN A C 1
ATOM 668 O O . ASN A 1 82 ? 34.208 6.583 -36.708 1.00 96.31 82 ASN A O 1
ATOM 672 N N . ASP A 1 83 ? 33.186 6.259 -38.681 1.00 96.75 83 ASP A N 1
ATOM 673 C CA . ASP A 1 83 ? 31.836 6.563 -38.194 1.00 96.75 83 ASP A CA 1
ATOM 674 C C . ASP A 1 83 ? 31.319 5.520 -37.199 1.00 96.75 83 ASP A C 1
ATOM 676 O O . ASP A 1 83 ? 30.833 5.894 -36.129 1.00 96.75 83 ASP A O 1
ATOM 680 N N . MET A 1 84 ? 31.560 4.228 -37.439 1.00 96.25 84 MET A N 1
ATOM 681 C CA . MET A 1 84 ? 31.355 3.184 -36.429 1.00 96.25 84 MET A CA 1
ATOM 682 C C . MET A 1 84 ? 32.165 3.488 -35.156 1.00 96.25 84 MET A C 1
ATOM 684 O O . MET A 1 84 ? 31.649 3.389 -34.042 1.00 96.25 84 MET A O 1
ATOM 688 N N . GLY A 1 85 ? 33.410 3.951 -35.303 1.00 96.06 85 GLY A N 1
ATOM 689 C CA . GLY A 1 85 ? 34.257 4.399 -34.197 1.00 96.06 85 GLY A CA 1
ATOM 690 C C . GLY A 1 85 ? 33.756 5.658 -33.471 1.00 96.06 85 GLY A C 1
ATOM 691 O O . GLY A 1 85 ? 34.083 5.843 -32.297 1.00 96.06 85 GLY A O 1
ATOM 692 N N . LYS A 1 86 ? 32.968 6.533 -34.110 1.00 97.75 86 LYS A N 1
ATOM 693 C CA . LYS A 1 86 ? 32.258 7.652 -33.453 1.00 97.75 86 LYS A CA 1
ATOM 694 C C . LYS A 1 86 ? 31.043 7.130 -32.680 1.00 97.75 86 LYS A C 1
ATOM 696 O O . LYS A 1 86 ? 30.917 7.422 -31.493 1.00 97.75 86 LYS A O 1
ATOM 701 N N . ILE A 1 87 ? 30.216 6.297 -33.316 1.00 97.44 87 ILE A N 1
ATOM 702 C CA . ILE A 1 87 ? 29.003 5.702 -32.730 1.00 97.44 87 ILE A CA 1
ATOM 703 C C . ILE A 1 87 ? 29.344 4.874 -31.480 1.00 97.44 87 ILE A C 1
ATOM 705 O O . ILE A 1 87 ? 28.748 5.076 -30.425 1.00 97.44 87 ILE A O 1
ATOM 709 N N . VAL A 1 88 ? 30.360 4.007 -31.546 1.00 97.81 88 VAL A N 1
ATOM 710 C CA . VAL A 1 88 ? 30.800 3.169 -30.412 1.00 97.81 88 VAL A CA 1
ATOM 711 C C . VAL A 1 88 ? 31.354 3.995 -29.241 1.00 97.81 88 VAL A C 1
ATOM 713 O O . VAL A 1 88 ? 31.254 3.556 -28.094 1.00 97.81 88 VAL A O 1
ATOM 716 N N . ARG A 1 89 ? 31.905 5.194 -29.488 1.00 97.94 89 ARG A N 1
ATOM 717 C CA . ARG A 1 89 ? 32.273 6.137 -28.416 1.00 97.94 89 ARG A CA 1
ATOM 718 C C . ARG A 1 89 ? 31.029 6.766 -27.789 1.00 97.94 89 ARG A C 1
ATOM 720 O O . ARG A 1 89 ? 30.816 6.580 -26.599 1.00 97.94 89 ARG A O 1
ATOM 727 N N . ALA A 1 90 ? 30.156 7.375 -28.592 1.00 97.94 90 ALA A N 1
ATOM 728 C CA . ALA A 1 90 ? 28.927 8.009 -28.103 1.00 97.94 90 ALA A CA 1
ATOM 729 C C . ALA A 1 90 ? 28.027 7.047 -27.297 1.00 97.94 90 ALA A C 1
ATOM 731 O O . ALA A 1 90 ? 27.525 7.409 -26.232 1.00 97.94 90 ALA A O 1
ATOM 732 N N . LEU A 1 91 ? 27.875 5.797 -27.755 1.00 98.00 91 LEU A N 1
ATOM 733 C CA . LEU A 1 91 ? 27.154 4.748 -27.025 1.00 98.00 91 LEU A CA 1
ATOM 734 C C . LEU A 1 91 ? 27.825 4.389 -25.690 1.00 98.00 91 LEU A C 1
ATOM 736 O O . LEU A 1 91 ? 27.127 4.166 -24.704 1.00 98.00 91 LEU A O 1
ATOM 740 N N . ARG A 1 92 ? 29.163 4.353 -25.633 1.00 98.12 92 ARG A N 1
ATOM 741 C CA . ARG A 1 92 ? 29.917 4.085 -24.396 1.00 98.12 92 ARG A CA 1
ATOM 742 C C . ARG A 1 92 ? 29.784 5.224 -23.390 1.00 98.12 92 ARG A C 1
ATOM 744 O O . ARG A 1 92 ? 29.630 4.955 -22.202 1.00 98.12 92 ARG A O 1
ATOM 751 N N . ASP A 1 93 ? 29.828 6.464 -23.860 1.00 98.12 93 ASP A N 1
ATOM 752 C CA . ASP A 1 93 ? 29.697 7.645 -23.007 1.00 98.12 93 ASP A CA 1
ATOM 753 C C . ASP A 1 93 ? 28.262 7.743 -22.457 1.00 98.12 93 ASP A C 1
ATOM 755 O O . ASP A 1 93 ? 28.071 7.831 -21.247 1.00 98.12 93 ASP A O 1
ATOM 759 N N . THR A 1 94 ? 27.249 7.517 -23.304 1.00 97.94 94 THR A N 1
ATOM 760 C CA . THR A 1 94 ? 25.840 7.403 -22.877 1.00 97.94 94 THR A CA 1
ATOM 761 C C . THR A 1 94 ? 25.632 6.257 -21.876 1.00 97.94 94 THR A C 1
ATOM 763 O O . THR A 1 94 ? 24.948 6.426 -20.869 1.00 97.94 94 THR A O 1
ATOM 766 N N . GLN A 1 95 ? 26.249 5.088 -22.097 1.00 98.25 95 GLN A N 1
ATOM 767 C CA . GLN A 1 95 ? 26.189 3.961 -21.156 1.00 98.25 95 GLN A CA 1
ATOM 768 C C . GLN A 1 95 ? 26.825 4.309 -19.800 1.00 98.25 95 GLN A C 1
ATOM 770 O O . GLN A 1 95 ? 26.308 3.904 -18.757 1.00 98.25 95 GLN A O 1
ATOM 775 N N . LYS A 1 96 ? 27.935 5.054 -19.800 1.00 98.06 96 LYS A N 1
ATOM 776 C CA . LYS A 1 96 ? 28.606 5.525 -18.583 1.00 98.06 96 LYS A CA 1
ATOM 777 C C . LYS A 1 96 ? 27.717 6.498 -17.808 1.00 98.06 96 LYS A C 1
ATOM 779 O O . LYS A 1 96 ? 27.590 6.343 -16.597 1.00 98.06 96 LYS A O 1
ATOM 784 N N . ASP A 1 97 ? 27.072 7.443 -18.484 1.00 98.12 97 ASP A N 1
ATOM 785 C CA . ASP A 1 97 ? 26.199 8.426 -17.835 1.00 98.12 97 ASP A CA 1
ATOM 786 C C . ASP A 1 97 ? 24.928 7.782 -17.265 1.00 98.12 97 ASP A C 1
ATOM 788 O O . ASP A 1 97 ? 24.607 8.009 -16.098 1.00 98.12 97 ASP A O 1
ATOM 792 N N . ILE A 1 98 ? 24.301 6.857 -18.004 1.00 98.44 98 ILE A N 1
ATOM 793 C CA . ILE A 1 98 ? 23.213 6.011 -17.481 1.00 98.44 98 ILE A CA 1
ATOM 794 C C . ILE A 1 98 ? 23.678 5.231 -16.242 1.00 98.44 98 ILE A C 1
ATOM 796 O O . ILE A 1 98 ? 22.956 5.170 -15.249 1.00 98.44 98 ILE A O 1
ATOM 800 N N . SER A 1 99 ? 24.889 4.661 -16.260 1.00 98.44 99 SER A N 1
ATOM 801 C CA . SER A 1 99 ? 25.437 3.958 -15.094 1.00 98.44 99 SER A CA 1
ATOM 802 C C . SER A 1 99 ? 25.606 4.894 -13.894 1.00 98.44 99 SER A C 1
ATOM 804 O O . SER A 1 99 ? 25.239 4.516 -12.785 1.00 98.44 99 SER A O 1
ATOM 806 N N . ASN A 1 100 ? 26.112 6.115 -14.098 1.00 98.38 100 ASN A N 1
ATOM 807 C CA . ASN A 1 100 ? 26.273 7.108 -13.033 1.00 98.38 100 ASN A CA 1
ATOM 808 C C . ASN A 1 100 ? 24.922 7.489 -12.403 1.00 98.38 100 ASN A C 1
ATOM 810 O O . ASN A 1 100 ? 24.824 7.608 -11.182 1.00 98.38 100 ASN A O 1
ATOM 814 N N . ASP A 1 101 ? 23.878 7.670 -13.215 1.00 98.62 101 ASP A N 1
ATOM 815 C CA . ASP A 1 101 ? 22.541 8.023 -12.727 1.00 98.62 101 ASP A CA 1
ATOM 816 C C . ASP A 1 101 ? 21.835 6.848 -12.035 1.00 98.62 101 ASP A C 1
ATOM 818 O O . ASP A 1 101 ? 21.174 7.052 -11.014 1.00 98.62 101 ASP A O 1
ATOM 822 N N . VAL A 1 102 ? 22.049 5.610 -12.491 1.00 98.56 102 VAL A N 1
ATOM 823 C CA . VAL A 1 102 ? 21.588 4.398 -11.789 1.00 98.56 102 VAL A CA 1
ATOM 824 C C . VAL A 1 102 ? 22.227 4.272 -10.399 1.00 98.56 102 VAL A C 1
ATOM 826 O O . VAL A 1 102 ? 21.525 3.934 -9.443 1.00 98.56 102 VAL A O 1
ATOM 829 N N . GLU A 1 103 ? 23.514 4.600 -10.238 1.00 98.12 103 GLU A N 1
ATOM 830 C CA . GLU A 1 103 ? 24.158 4.624 -8.913 1.00 98.12 103 GLU A CA 1
ATOM 831 C C . GLU A 1 103 ? 23.589 5.729 -8.001 1.00 98.12 103 GLU A C 1
ATOM 833 O O . GLU A 1 103 ? 23.315 5.469 -6.826 1.00 98.12 103 GLU A O 1
ATOM 838 N N . LYS A 1 104 ? 23.326 6.939 -8.525 1.00 98.19 104 LYS A N 1
ATOM 839 C CA . LYS A 1 104 ? 22.648 8.013 -7.762 1.00 98.19 104 LYS A CA 1
ATOM 840 C C . LYS A 1 104 ? 21.265 7.566 -7.281 1.00 98.19 104 LYS A C 1
ATOM 842 O O . LYS A 1 104 ? 20.937 7.723 -6.107 1.00 98.19 104 LYS A O 1
ATOM 847 N N . VAL A 1 105 ? 20.464 6.974 -8.172 1.00 98.56 105 VAL A N 1
ATOM 848 C CA . VAL A 1 105 ? 19.126 6.458 -7.842 1.00 98.56 105 VAL A CA 1
ATOM 849 C C . VAL A 1 105 ? 19.208 5.361 -6.779 1.00 98.56 105 VAL A C 1
ATOM 851 O O . VAL A 1 105 ? 18.407 5.377 -5.845 1.00 98.56 105 VAL A O 1
ATOM 854 N N . ARG A 1 106 ? 20.190 4.451 -6.856 1.00 98.50 106 ARG A N 1
ATOM 855 C CA . ARG A 1 106 ? 20.385 3.399 -5.845 1.00 98.50 106 ARG A CA 1
ATOM 856 C C . ARG A 1 106 ? 20.666 3.978 -4.458 1.00 98.50 106 ARG A C 1
ATOM 858 O O . ARG A 1 106 ? 19.995 3.584 -3.508 1.00 98.50 106 ARG A O 1
ATOM 865 N N . THR A 1 107 ? 21.591 4.933 -4.353 1.00 98.25 107 THR A N 1
ATOM 866 C CA . THR A 1 107 ? 21.918 5.609 -3.083 1.00 98.25 107 THR A CA 1
ATOM 867 C C . THR A 1 107 ? 20.686 6.294 -2.486 1.00 98.25 107 THR A C 1
ATOM 869 O O . THR A 1 107 ? 20.349 6.050 -1.328 1.00 98.25 107 THR A O 1
ATOM 872 N N . ASN A 1 108 ? 19.942 7.056 -3.296 1.00 98.44 108 ASN A N 1
ATOM 873 C CA . ASN A 1 108 ? 18.720 7.737 -2.855 1.00 98.44 108 ASN A CA 1
ATOM 874 C C . ASN A 1 108 ? 17.652 6.744 -2.352 1.00 98.44 108 ASN A C 1
ATOM 876 O O . ASN A 1 108 ? 17.007 6.982 -1.331 1.00 98.44 108 ASN A O 1
ATOM 880 N N . VAL A 1 109 ? 17.471 5.608 -3.038 1.00 98.56 109 VAL A N 1
ATOM 881 C CA . VAL A 1 109 ? 16.549 4.538 -2.610 1.00 98.56 109 VAL A CA 1
ATOM 882 C C . VAL A 1 109 ? 16.994 3.911 -1.283 1.00 98.56 109 VAL A C 1
ATOM 884 O O . VAL A 1 109 ? 16.148 3.609 -0.439 1.00 98.56 109 VAL A O 1
ATOM 887 N N . GLU A 1 110 ? 18.298 3.753 -1.051 1.00 98.12 110 GLU A N 1
ATOM 888 C CA . GLU A 1 110 ? 18.826 3.221 0.209 1.00 98.12 110 GLU A CA 1
ATOM 889 C C . GLU A 1 110 ? 18.613 4.194 1.387 1.00 98.12 110 GLU A C 1
ATOM 891 O O . GLU A 1 110 ? 18.222 3.772 2.478 1.00 98.12 110 GLU A O 1
ATOM 896 N N . GLU A 1 111 ? 18.795 5.500 1.175 1.00 98.06 111 GLU A N 1
ATOM 897 C CA . GLU A 1 111 ? 18.507 6.545 2.173 1.00 98.06 111 GLU A CA 1
ATOM 898 C C . GLU A 1 111 ? 17.011 6.648 2.505 1.00 98.06 111 GLU A C 1
ATOM 900 O O . GLU A 1 111 ? 16.633 6.729 3.682 1.00 98.06 111 GLU A O 1
ATOM 905 N N . ILE A 1 112 ? 16.142 6.561 1.493 1.00 98.31 112 ILE A N 1
ATOM 906 C CA . ILE A 1 112 ? 14.686 6.493 1.681 1.00 98.31 112 ILE A CA 1
ATOM 907 C C . ILE A 1 112 ? 14.315 5.227 2.467 1.00 98.31 112 ILE A C 1
ATOM 909 O O . ILE A 1 112 ? 13.552 5.312 3.429 1.00 98.31 112 ILE A O 1
ATOM 913 N N . SER A 1 113 ? 14.893 4.069 2.134 1.00 98.38 113 SER A N 1
ATOM 914 C CA . SER A 1 113 ? 14.644 2.796 2.830 1.00 98.38 113 SER A CA 1
ATOM 915 C C . SER A 1 113 ? 15.028 2.850 4.317 1.00 98.38 113 SER A C 1
ATOM 917 O O . SER A 1 113 ? 14.239 2.457 5.187 1.00 98.38 113 SER A O 1
ATOM 919 N N . LYS A 1 114 ? 16.193 3.430 4.641 1.00 98.25 114 LYS A N 1
ATOM 920 C CA . LYS A 1 114 ? 16.625 3.696 6.028 1.00 98.25 114 LYS A CA 1
ATOM 921 C C . LYS A 1 114 ? 15.639 4.617 6.755 1.00 98.25 114 LYS A C 1
ATOM 923 O O . LYS A 1 114 ? 15.226 4.317 7.876 1.00 98.25 114 LYS A O 1
ATOM 928 N N . SER A 1 115 ? 15.209 5.693 6.097 1.00 98.06 115 SER A N 1
ATOM 929 C CA . SER A 1 115 ? 14.271 6.679 6.654 1.00 98.06 115 SER A CA 1
ATOM 930 C C . SER A 1 115 ? 12.886 6.081 6.934 1.00 98.06 115 SER A C 1
ATOM 932 O O . SER A 1 115 ? 12.336 6.267 8.020 1.00 98.06 115 SER A O 1
ATOM 934 N N . VAL A 1 116 ? 12.344 5.295 5.998 1.00 97.88 116 VAL A N 1
ATOM 935 C CA . VAL A 1 116 ? 11.073 4.566 6.153 1.00 97.88 116 VAL A CA 1
ATOM 936 C C . VAL A 1 116 ? 11.162 3.539 7.284 1.00 97.88 116 VAL A C 1
ATOM 938 O O . VAL A 1 116 ? 10.240 3.443 8.094 1.00 97.88 116 VAL A O 1
ATOM 941 N N . SER A 1 117 ? 12.283 2.823 7.404 1.00 97.00 117 SER A N 1
ATOM 942 C CA . SER A 1 117 ? 12.508 1.852 8.486 1.00 97.00 117 SER A CA 1
ATOM 943 C C . SER A 1 117 ? 12.524 2.521 9.869 1.00 97.00 117 SER A C 1
ATOM 945 O O . SER A 1 117 ? 11.897 2.029 10.814 1.00 97.00 117 SER A O 1
ATOM 947 N N . ALA A 1 118 ? 13.174 3.684 9.988 1.00 97.56 118 ALA A N 1
ATOM 948 C CA . ALA A 1 118 ? 13.191 4.476 11.217 1.00 97.56 118 ALA A CA 1
ATOM 949 C C . ALA A 1 118 ? 11.801 5.038 11.576 1.00 97.56 118 ALA A C 1
ATOM 951 O O . ALA A 1 118 ? 11.382 4.957 12.733 1.00 97.56 118 ALA A O 1
ATOM 952 N N . LEU A 1 119 ? 11.054 5.552 10.591 1.00 97.38 119 LEU A N 1
ATOM 953 C CA . LEU A 1 119 ? 9.683 6.041 10.785 1.00 97.38 119 LEU A CA 1
ATOM 954 C C . LEU A 1 119 ? 8.722 4.919 11.198 1.00 97.38 119 LEU A C 1
ATOM 956 O O . LEU A 1 119 ? 7.973 5.095 12.157 1.00 97.38 119 LEU A O 1
ATOM 960 N N . SER A 1 120 ? 8.784 3.758 10.540 1.00 97.06 120 SER A N 1
ATOM 961 C CA . SER A 1 120 ? 7.997 2.567 10.892 1.00 97.06 120 SER A CA 1
ATOM 962 C C . SER A 1 120 ? 8.246 2.138 12.345 1.00 97.06 120 SER A C 1
ATOM 964 O O . SER A 1 120 ? 7.306 1.953 13.121 1.00 97.06 120 SER A O 1
ATOM 966 N N . THR A 1 121 ? 9.519 2.103 12.756 1.00 95.81 121 THR A N 1
ATOM 967 C CA . THR A 1 121 ? 9.920 1.810 14.142 1.00 95.81 121 THR A CA 1
ATOM 968 C C . THR A 1 121 ? 9.355 2.841 15.125 1.00 95.81 121 THR A C 1
ATOM 970 O O . THR A 1 121 ? 8.780 2.467 16.148 1.00 95.81 121 THR A O 1
ATOM 973 N N . LYS A 1 122 ? 9.454 4.143 14.812 1.00 97.62 122 LYS A N 1
ATOM 974 C CA . LYS A 1 122 ? 8.923 5.216 15.668 1.00 97.62 122 LYS A CA 1
ATOM 975 C C . LYS A 1 122 ? 7.402 5.123 15.826 1.00 97.62 122 LYS A C 1
ATOM 977 O O . LYS A 1 122 ? 6.918 5.170 16.953 1.00 97.62 122 LYS A O 1
ATOM 982 N N . VAL A 1 123 ? 6.665 4.962 14.726 1.00 96.25 123 VAL A N 1
ATOM 983 C CA . VAL A 1 123 ? 5.195 4.852 14.728 1.00 96.25 123 VAL A CA 1
ATOM 984 C C . VAL A 1 123 ? 4.739 3.617 15.507 1.00 96.25 123 VAL A C 1
ATOM 986 O O . VAL A 1 123 ? 3.828 3.724 16.325 1.00 96.25 123 VAL A O 1
ATOM 989 N N . SER A 1 124 ? 5.406 2.472 15.329 1.00 96.19 124 SER A N 1
ATOM 990 C CA . SER A 1 124 ? 5.130 1.260 16.110 1.00 96.19 124 SER A CA 1
ATOM 991 C C . SER A 1 124 ? 5.292 1.510 17.616 1.00 96.19 124 SER A C 1
ATOM 993 O O . SER A 1 124 ? 4.367 1.260 18.388 1.00 96.19 124 SER A O 1
ATOM 995 N N . ASN A 1 125 ? 6.420 2.094 18.035 1.00 96.88 125 ASN A N 1
ATOM 996 C CA . ASN A 1 125 ? 6.694 2.394 19.444 1.00 96.88 125 ASN A CA 1
ATOM 997 C C . ASN A 1 125 ? 5.689 3.398 20.044 1.00 96.88 125 ASN A C 1
ATOM 999 O O . ASN A 1 125 ? 5.252 3.228 21.181 1.00 96.88 125 ASN A O 1
ATOM 1003 N N . GLU A 1 126 ? 5.295 4.423 19.283 1.00 97.31 126 GLU A N 1
ATOM 1004 C CA . GLU A 1 126 ? 4.301 5.428 19.686 1.00 97.31 126 GLU A CA 1
ATOM 1005 C C . GLU A 1 126 ? 2.911 4.799 19.899 1.00 97.31 126 GLU A C 1
ATOM 1007 O O . GLU A 1 126 ? 2.262 5.052 20.918 1.00 97.31 126 GLU A O 1
ATOM 1012 N N . ILE A 1 127 ? 2.485 3.912 18.990 1.00 97.12 127 ILE A N 1
ATOM 1013 C CA . ILE A 1 127 ? 1.225 3.162 19.101 1.00 97.12 127 ILE A CA 1
ATOM 1014 C C . ILE A 1 127 ? 1.261 2.213 20.305 1.00 97.12 127 ILE A C 1
ATOM 1016 O O . ILE A 1 127 ? 0.318 2.205 21.096 1.00 97.12 127 ILE A O 1
ATOM 1020 N N . GLN A 1 128 ? 2.340 1.444 20.494 1.00 95.88 128 GLN A N 1
ATOM 1021 C CA . GLN A 1 128 ? 2.465 0.526 21.636 1.00 95.88 128 GLN A CA 1
ATOM 1022 C C . GLN A 1 128 ? 2.446 1.273 22.978 1.00 95.88 128 GLN A C 1
ATOM 1024 O O . GLN A 1 128 ? 1.803 0.813 23.926 1.00 95.88 128 GLN A O 1
ATOM 1029 N N . ARG A 1 129 ? 3.074 2.454 23.051 1.00 96.94 129 ARG A N 1
ATOM 1030 C CA . ARG A 1 129 ? 3.008 3.346 24.218 1.00 96.94 129 ARG A CA 1
ATOM 1031 C C . ARG A 1 129 ? 1.569 3.791 24.495 1.00 96.94 129 ARG A C 1
ATOM 1033 O O . ARG A 1 129 ? 1.076 3.562 25.594 1.00 96.94 129 ARG A O 1
ATOM 1040 N N . GLY A 1 130 ? 0.865 4.327 23.495 1.00 96.00 130 GLY A N 1
ATOM 1041 C CA . GLY A 1 130 ? -0.532 4.759 23.646 1.00 96.00 130 GLY A CA 1
ATOM 1042 C C . GLY A 1 130 ? -1.492 3.628 24.042 1.00 96.00 130 GLY A C 1
ATOM 1043 O O . GLY A 1 130 ? -2.341 3.809 24.912 1.00 96.00 130 GLY A O 1
ATOM 1044 N N . VAL A 1 131 ? -1.326 2.432 23.468 1.00 97.31 131 VAL A N 1
ATOM 1045 C CA . VAL A 1 131 ? -2.101 1.231 23.838 1.00 97.31 131 VAL A CA 1
ATOM 1046 C C . VAL A 1 131 ? -1.803 0.780 25.273 1.00 97.31 131 VAL A C 1
ATOM 1048 O O . VAL A 1 131 ? -2.704 0.291 25.957 1.00 97.31 131 VAL A O 1
ATOM 1051 N N . THR A 1 132 ? -0.568 0.953 25.749 1.00 97.31 132 THR A N 1
ATOM 1052 C CA . THR A 1 132 ? -0.173 0.615 27.126 1.00 97.31 132 THR A CA 1
ATOM 1053 C C . THR A 1 132 ? -0.761 1.605 28.133 1.00 97.31 132 THR A C 1
ATOM 1055 O O . THR A 1 132 ? -1.389 1.169 29.098 1.00 97.31 132 THR A O 1
ATOM 1058 N N . ASP A 1 133 ? -0.667 2.912 27.869 1.00 98.38 133 ASP A N 1
ATOM 1059 C CA . ASP A 1 133 ? -1.277 3.958 28.703 1.00 98.38 133 ASP A CA 1
ATOM 1060 C C . ASP A 1 133 ? -2.798 3.767 28.818 1.00 98.38 133 ASP A C 1
ATOM 1062 O O . ASP A 1 133 ? -3.343 3.765 29.923 1.00 98.38 133 ASP A O 1
ATOM 1066 N N . LEU A 1 134 ? -3.493 3.539 27.696 1.00 98.25 134 LEU A N 1
ATOM 1067 C CA . LEU A 1 134 ? -4.943 3.297 27.687 1.00 98.25 134 LEU A CA 1
ATOM 1068 C C . LEU A 1 134 ? -5.325 2.014 28.439 1.00 98.25 134 LEU A C 1
ATOM 1070 O O . LEU A 1 134 ? -6.324 1.997 29.159 1.00 98.25 134 LEU A O 1
ATOM 1074 N N . ARG A 1 135 ? -4.523 0.946 28.328 1.00 98.06 135 ARG A N 1
ATOM 1075 C CA . ARG A 1 135 ? -4.729 -0.294 29.095 1.00 98.06 135 ARG A CA 1
ATOM 1076 C C . ARG A 1 135 ? -4.589 -0.055 30.599 1.00 98.06 135 ARG A C 1
ATOM 1078 O O . ARG A 1 135 ? -5.402 -0.575 31.362 1.00 98.06 135 ARG A O 1
ATOM 1085 N N . GLN A 1 136 ? -3.605 0.738 31.022 1.00 96.88 136 GLN A N 1
ATOM 1086 C CA . GLN A 1 136 ? -3.422 1.080 32.432 1.00 96.88 136 GLN A CA 1
ATOM 1087 C C . GLN A 1 136 ? -4.559 1.970 32.952 1.00 96.88 136 GLN A C 1
ATOM 1089 O O . GLN A 1 136 ? -5.069 1.726 34.042 1.00 96.88 136 GLN A O 1
ATOM 1094 N N . GLN A 1 137 ? -5.013 2.952 32.167 1.00 98.06 137 GLN A N 1
ATOM 1095 C CA . GLN A 1 137 ? -6.165 3.791 32.520 1.00 98.06 137 GLN A CA 1
ATOM 1096 C C . GLN A 1 137 ? -7.438 2.952 32.708 1.00 98.06 137 GLN A C 1
ATOM 1098 O O . GLN A 1 137 ? -8.103 3.083 33.734 1.00 98.06 137 GLN A O 1
ATOM 1103 N N . LEU A 1 138 ? -7.734 2.034 31.780 1.00 97.12 138 LEU A N 1
ATOM 1104 C CA . LEU A 1 138 ? -8.873 1.114 31.893 1.00 97.12 138 LEU A CA 1
ATOM 1105 C C . LEU A 1 138 ? -8.773 0.202 33.126 1.00 97.12 138 LEU A C 1
ATOM 1107 O O . LEU A 1 138 ? -9.770 0.002 33.815 1.00 97.12 138 LEU A O 1
ATOM 1111 N N . HIS A 1 139 ? -7.582 -0.315 33.443 1.00 97.12 139 HIS A N 1
ATOM 1112 C CA . HIS A 1 139 ? -7.373 -1.123 34.648 1.00 97.12 139 HIS A CA 1
ATOM 1113 C C . HIS A 1 139 ? -7.590 -0.314 35.939 1.00 97.12 139 HIS A C 1
ATOM 1115 O O . HIS A 1 139 ? -8.240 -0.800 36.866 1.00 97.12 139 HIS A O 1
ATOM 1121 N N . ASN A 1 140 ? -7.115 0.934 35.984 1.00 96.56 140 ASN A N 1
ATOM 1122 C CA . ASN A 1 140 ? -7.322 1.831 37.122 1.00 96.56 140 ASN A CA 1
ATOM 1123 C C . ASN A 1 140 ? -8.814 2.168 37.317 1.00 96.56 140 ASN A C 1
ATOM 1125 O O . ASN A 1 140 ? -9.292 2.166 38.450 1.00 96.56 140 ASN A O 1
ATOM 1129 N N . ILE A 1 141 ? -9.555 2.414 36.227 1.00 97.06 141 ILE A N 1
ATOM 1130 C CA . ILE A 1 141 ? -11.007 2.669 36.262 1.00 97.06 141 ILE A CA 1
ATOM 1131 C C . ILE A 1 141 ? -11.755 1.439 36.787 1.00 97.06 141 ILE A C 1
ATOM 1133 O O . ILE A 1 141 ? -12.461 1.553 37.785 1.00 97.06 141 ILE A O 1
ATOM 1137 N N . ALA A 1 142 ? -11.527 0.259 36.204 1.00 95.50 142 ALA A N 1
ATOM 1138 C CA . ALA A 1 142 ? -12.180 -0.979 36.638 1.00 95.50 142 ALA A CA 1
ATOM 1139 C C . ALA A 1 142 ? -11.866 -1.331 38.107 1.00 95.50 142 ALA A C 1
ATOM 1141 O O . ALA A 1 142 ? -12.724 -1.840 38.824 1.00 95.50 142 ALA A O 1
ATOM 1142 N N . THR A 1 143 ? -10.655 -1.019 38.583 1.00 96.12 143 THR A N 1
ATOM 1143 C CA . THR A 1 143 ? -10.279 -1.197 39.996 1.00 96.12 143 THR A CA 1
ATOM 1144 C C . THR A 1 143 ? -11.047 -0.238 40.912 1.00 96.12 143 THR A C 1
ATOM 1146 O O . THR A 1 143 ? -11.477 -0.640 41.991 1.00 96.12 143 THR A O 1
ATOM 1149 N N . LYS A 1 144 ? -11.264 1.014 40.487 1.00 96.44 144 LYS A N 1
ATOM 1150 C CA . LYS A 1 144 ? -12.080 1.987 41.229 1.00 96.44 144 LYS A CA 1
ATOM 1151 C C . LYS A 1 144 ? -13.554 1.570 41.275 1.00 96.44 144 LYS A C 1
ATOM 1153 O O . LYS A 1 144 ? -14.140 1.591 42.351 1.00 96.44 144 LYS A O 1
ATOM 1158 N N . GLU A 1 145 ? -14.127 1.162 40.143 1.00 94.75 145 GLU A N 1
ATOM 1159 C CA . GLU A 1 145 ? -15.512 0.673 40.064 1.00 94.75 145 GLU A CA 1
ATOM 1160 C C . GLU A 1 145 ? -15.725 -0.547 40.974 1.00 94.75 145 GLU A C 1
ATOM 1162 O O . GLU A 1 145 ? -16.697 -0.593 41.725 1.00 94.75 145 GLU A O 1
ATOM 1167 N N . MET A 1 146 ? -14.779 -1.495 40.981 1.00 93.69 146 MET A N 1
ATOM 1168 C CA . MET A 1 146 ? -14.803 -2.663 41.868 1.00 93.69 146 MET A CA 1
ATOM 1169 C C . MET A 1 146 ? -14.827 -2.260 43.353 1.00 93.69 146 MET A C 1
ATOM 1171 O O . MET A 1 146 ? -15.682 -2.737 44.100 1.00 93.69 146 MET A O 1
ATOM 1175 N N . LEU A 1 147 ? -13.954 -1.336 43.771 1.00 95.38 147 LEU A N 1
ATOM 1176 C CA . LEU A 1 147 ? -13.923 -0.833 45.150 1.00 95.38 147 LEU A CA 1
ATOM 1177 C C . LEU A 1 147 ? -15.233 -0.129 45.540 1.00 95.38 147 LEU A C 1
ATOM 1179 O O . LEU A 1 147 ? -15.757 -0.379 46.623 1.00 95.38 147 LEU A O 1
ATOM 1183 N N . GLU A 1 148 ? -15.802 0.692 44.653 1.00 94.38 148 GLU A N 1
ATOM 1184 C CA . GLU A 1 148 ? -17.100 1.342 44.885 1.00 94.38 148 GLU A CA 1
ATOM 1185 C C . GLU A 1 148 ? -18.236 0.310 45.013 1.00 94.38 148 GLU A C 1
ATOM 1187 O O . GLU A 1 148 ? -19.100 0.451 45.884 1.00 94.38 148 GLU A O 1
ATOM 1192 N N . THR A 1 149 ? -18.214 -0.780 44.233 1.00 93.12 149 THR A N 1
ATOM 1193 C CA . THR A 1 149 ? -19.182 -1.877 44.414 1.00 93.12 149 THR A CA 1
ATOM 1194 C C . THR A 1 149 ? -18.994 -2.636 45.729 1.00 93.12 149 THR A C 1
ATOM 1196 O O . THR A 1 149 ? -19.996 -2.948 46.372 1.00 93.12 149 THR A O 1
ATOM 1199 N N . ASP A 1 150 ? -17.760 -2.871 46.187 1.00 95.88 150 ASP A N 1
ATOM 1200 C CA . ASP A 1 150 ? -17.483 -3.532 47.472 1.00 95.88 150 ASP A CA 1
ATOM 1201 C C . ASP A 1 150 ? -17.952 -2.698 48.677 1.00 95.88 150 ASP A C 1
ATOM 1203 O O . ASP A 1 150 ? -18.405 -3.253 49.683 1.00 95.88 150 ASP A O 1
ATOM 1207 N N . GLU A 1 151 ? -17.874 -1.366 48.603 1.00 94.19 151 GLU A N 1
ATOM 1208 C CA . GLU A 1 151 ? -18.402 -0.482 49.650 1.00 94.19 151 GLU A CA 1
ATOM 1209 C C . GLU A 1 151 ? -19.935 -0.474 49.685 1.00 94.19 151 GLU A C 1
ATOM 1211 O O . GLU A 1 151 ? -20.523 -0.576 50.766 1.00 94.19 151 GLU A O 1
ATOM 1216 N N . ILE A 1 152 ? -20.595 -0.451 48.521 1.00 94.50 152 ILE A N 1
ATOM 1217 C CA . ILE A 1 152 ? -22.059 -0.576 48.423 1.00 94.50 152 ILE A CA 1
ATOM 1218 C C . ILE A 1 152 ? -22.520 -1.945 48.950 1.00 94.50 152 ILE A C 1
ATOM 1220 O O . ILE A 1 152 ? -23.450 -2.015 49.756 1.00 94.50 152 ILE A O 1
ATOM 1224 N N . GLN A 1 153 ? -21.844 -3.030 48.560 1.00 93.12 153 GLN A N 1
ATOM 1225 C CA . GLN A 1 153 ? -22.125 -4.401 49.006 1.00 93.12 153 GLN A CA 1
ATOM 1226 C C . GLN A 1 153 ? -22.030 -4.530 50.539 1.00 93.12 153 GLN A C 1
ATOM 1228 O O . GLN A 1 153 ? -22.877 -5.168 51.177 1.00 93.12 153 GLN A O 1
ATOM 1233 N N . ARG A 1 154 ? -21.026 -3.878 51.143 1.00 95.50 154 ARG A N 1
ATOM 1234 C CA . ARG A 1 154 ? -20.828 -3.801 52.598 1.00 95.50 154 ARG A CA 1
ATOM 1235 C C . ARG A 1 154 ? -21.955 -3.018 53.272 1.00 95.50 154 ARG A C 1
ATOM 1237 O O . ARG A 1 154 ? -22.630 -3.572 54.133 1.00 95.50 154 ARG A O 1
ATOM 1244 N N . GLY A 1 155 ? -22.256 -1.807 52.798 1.00 94.38 155 GLY A N 1
ATOM 1245 C CA . GLY A 1 155 ? -23.339 -0.976 53.339 1.00 94.38 155 GLY A CA 1
ATOM 1246 C C . GLY A 1 155 ? -24.722 -1.637 53.260 1.00 94.38 155 GLY A C 1
ATOM 1247 O O . GLY A 1 155 ? -25.499 -1.562 54.210 1.00 94.38 155 GLY A O 1
ATOM 1248 N N . VAL A 1 156 ? -25.023 -2.361 52.175 1.00 92.81 156 VAL A N 1
ATOM 1249 C CA . VAL A 1 156 ? -26.254 -3.168 52.046 1.00 92.81 156 VAL A CA 1
ATOM 1250 C C . VAL A 1 156 ? -26.291 -4.318 53.061 1.00 92.81 156 VAL A C 1
ATOM 1252 O O . VAL A 1 156 ? -27.360 -4.643 53.587 1.00 92.81 156 VAL A O 1
ATOM 1255 N N . THR A 1 157 ? -25.142 -4.923 53.365 1.00 94.25 157 THR A N 1
ATOM 1256 C CA . THR A 1 157 ? -25.019 -5.994 54.367 1.00 94.25 157 THR A CA 1
ATOM 1257 C C . THR A 1 157 ? -25.218 -5.452 55.785 1.00 94.25 157 THR A C 1
ATOM 1259 O O . THR A 1 157 ? -26.016 -6.009 56.543 1.00 94.25 157 THR A O 1
ATOM 1262 N N . ASP A 1 158 ? -24.586 -4.325 56.112 1.00 94.56 158 ASP A N 1
ATOM 1263 C CA . ASP A 1 158 ? -24.703 -3.663 57.416 1.00 94.56 158 ASP A CA 1
ATOM 1264 C C . ASP A 1 158 ? -26.136 -3.162 57.668 1.00 94.56 158 ASP A C 1
ATOM 1266 O O . ASP A 1 158 ? -26.714 -3.439 58.721 1.00 94.56 158 ASP A O 1
ATOM 1270 N N . LEU A 1 159 ? -26.769 -2.523 56.674 1.00 93.06 159 LEU A N 1
ATOM 1271 C CA . LEU A 1 159 ? -28.175 -2.100 56.746 1.00 93.06 159 LEU A CA 1
ATOM 1272 C C . LEU A 1 159 ? -29.133 -3.288 56.904 1.00 93.06 159 LEU A C 1
ATOM 1274 O O . LEU A 1 159 ? -30.089 -3.209 57.680 1.00 93.06 159 LEU A O 1
ATOM 1278 N N . ARG A 1 160 ? -28.881 -4.411 56.217 1.00 88.81 160 ARG A N 1
ATOM 1279 C CA . ARG A 1 160 ? -29.657 -5.649 56.396 1.00 88.81 160 ARG A CA 1
ATOM 1280 C C . ARG A 1 160 ? -29.526 -6.176 57.827 1.00 88.81 160 ARG A C 1
ATOM 1282 O O . ARG A 1 160 ? -30.536 -6.556 58.419 1.00 88.81 160 ARG A O 1
ATOM 1289 N N . GLN A 1 161 ? -28.322 -6.175 58.398 1.00 87.25 161 GLN A N 1
ATOM 1290 C CA . GLN A 1 161 ? -28.112 -6.615 59.778 1.00 87.25 161 GLN A CA 1
ATOM 1291 C C . GLN A 1 161 ? -28.755 -5.656 60.790 1.00 87.25 161 GLN A C 1
ATOM 1293 O O . GLN A 1 161 ? -29.401 -6.113 61.734 1.00 87.25 161 GLN A O 1
ATOM 1298 N N . GLN A 1 162 ? -28.656 -4.341 60.577 1.00 87.75 162 GLN A N 1
ATOM 1299 C CA . GLN A 1 162 ? -29.325 -3.339 61.408 1.00 87.75 162 GLN A CA 1
ATOM 1300 C C . GLN A 1 162 ? -30.848 -3.517 61.376 1.00 87.75 162 GLN A C 1
ATOM 1302 O O . GLN A 1 162 ? -31.476 -3.565 62.432 1.00 87.75 162 GLN A O 1
ATOM 1307 N N . MET A 1 163 ? -31.442 -3.683 60.190 1.00 78.50 163 MET A N 1
ATOM 1308 C CA . MET A 1 163 ? -32.880 -3.918 60.034 1.00 78.50 163 MET A CA 1
ATOM 1309 C C . MET A 1 163 ? -33.332 -5.180 60.781 1.00 78.50 163 MET A C 1
ATOM 1311 O O . MET A 1 163 ? -34.319 -5.122 61.511 1.00 78.50 163 MET A O 1
ATOM 1315 N N . ASN A 1 164 ? -32.583 -6.283 60.677 1.00 78.88 164 ASN A N 1
ATOM 1316 C CA . ASN A 1 164 ? -32.861 -7.518 61.419 1.00 78.88 164 ASN A CA 1
ATOM 1317 C C . ASN A 1 164 ? -32.765 -7.326 62.948 1.00 78.88 164 ASN A C 1
ATOM 1319 O O . ASN A 1 164 ? -33.543 -7.923 63.691 1.00 78.88 164 ASN A O 1
ATOM 1323 N N . ASN A 1 165 ? -31.834 -6.486 63.416 1.00 75.94 165 ASN A N 1
ATOM 1324 C CA . ASN A 1 165 ? -31.614 -6.202 64.838 1.00 75.94 165 ASN A CA 1
ATOM 1325 C C . ASN A 1 165 ? -32.626 -5.198 65.428 1.00 75.94 165 ASN A C 1
ATOM 1327 O O . ASN A 1 165 ? -32.916 -5.257 66.620 1.00 75.94 165 ASN A O 1
ATOM 1331 N N . THR A 1 166 ? -33.146 -4.257 64.632 1.00 71.00 166 THR A N 1
ATOM 1332 C CA . THR A 1 166 ? -34.135 -3.255 65.078 1.00 71.00 166 THR A CA 1
ATOM 1333 C C . THR A 1 166 ? -35.570 -3.749 64.903 1.00 71.00 166 THR A C 1
ATOM 1335 O O . THR A 1 166 ? -36.393 -3.584 65.801 1.00 71.00 166 THR A O 1
ATOM 1338 N N . VAL A 1 167 ? -35.878 -4.406 63.783 1.00 63.19 167 VAL A N 1
ATOM 1339 C CA . VAL A 1 167 ? -37.194 -5.000 63.496 1.00 63.19 167 VAL A CA 1
ATOM 1340 C C . VAL A 1 167 ? -37.168 -6.490 63.849 1.00 63.19 167 VAL A C 1
ATOM 1342 O O . VAL A 1 167 ? -37.519 -7.357 63.048 1.00 63.19 167 VAL A O 1
ATOM 1345 N N . THR A 1 168 ? -36.729 -6.817 65.069 1.00 65.00 168 THR A N 1
ATOM 1346 C CA . THR A 1 168 ? -36.796 -8.204 65.543 1.00 65.00 168 THR A CA 1
ATOM 1347 C C . THR A 1 168 ? -38.248 -8.660 65.608 1.00 65.00 168 THR A C 1
ATOM 1349 O O . THR A 1 168 ? -39.132 -7.923 66.061 1.00 65.00 168 THR A O 1
ATOM 1352 N N . LYS A 1 169 ? -38.492 -9.921 65.222 1.00 61.94 169 LYS A N 1
ATOM 1353 C CA . LYS A 1 169 ? -39.802 -10.572 65.378 1.00 61.94 169 LYS A CA 1
ATOM 1354 C C . LYS A 1 169 ? -40.334 -10.386 66.803 1.00 61.94 169 LYS A C 1
ATOM 1356 O O . LYS A 1 169 ? -41.500 -10.059 66.971 1.00 61.94 169 LYS A O 1
ATOM 1361 N N . GLU A 1 170 ? -39.466 -10.498 67.810 1.00 66.50 170 GLU A N 1
ATOM 1362 C CA . GLU A 1 170 ? -39.802 -10.285 69.222 1.00 66.50 170 GLU A CA 1
ATOM 1363 C C . GLU A 1 170 ? -40.320 -8.880 69.554 1.00 66.50 170 GLU A C 1
ATOM 1365 O O . GLU A 1 170 ? -41.181 -8.753 70.421 1.00 66.50 170 GLU A O 1
ATOM 1370 N N . THR A 1 171 ? -39.823 -7.825 68.901 1.00 69.62 171 THR A N 1
ATOM 1371 C CA . THR A 1 171 ? -40.266 -6.443 69.168 1.00 69.62 171 THR A CA 1
ATOM 1372 C C . THR A 1 171 ? -41.674 -6.219 68.626 1.00 69.62 171 THR A C 1
ATOM 1374 O O . THR A 1 171 ? -42.545 -5.728 69.348 1.00 69.62 171 THR A O 1
ATOM 1377 N N . LEU A 1 172 ? -41.933 -6.672 67.394 1.00 66.25 172 LEU A N 1
ATOM 1378 C CA . LEU A 1 172 ? -43.280 -6.676 66.819 1.00 66.25 172 LEU A CA 1
ATOM 1379 C C . LEU A 1 172 ? -44.220 -7.564 67.644 1.00 66.25 172 LEU A C 1
ATOM 1381 O O . LEU A 1 172 ? -45.288 -7.116 68.058 1.00 66.25 172 LEU A O 1
ATOM 1385 N N . GLU A 1 173 ? -43.802 -8.788 67.963 1.00 68.19 173 GLU A N 1
ATOM 1386 C CA . GLU A 1 173 ? -44.591 -9.756 68.725 1.00 68.19 173 GLU A CA 1
ATOM 1387 C C . GLU A 1 173 ? -44.872 -9.278 70.162 1.00 68.19 173 GLU A C 1
ATOM 1389 O O . GLU A 1 173 ? -45.971 -9.509 70.667 1.00 68.19 173 GLU A O 1
ATOM 1394 N N . LYS A 1 174 ? -43.959 -8.525 70.797 1.00 73.62 174 LYS A N 1
ATOM 1395 C CA . LYS A 1 174 ? -44.238 -7.786 72.041 1.00 73.62 174 LYS A CA 1
ATOM 1396 C C . LYS A 1 174 ? -45.289 -6.702 71.826 1.00 73.62 174 LYS A C 1
ATOM 1398 O O . LYS A 1 174 ? -46.274 -6.710 72.554 1.00 73.62 174 LYS A O 1
ATOM 1403 N N . SER A 1 175 ? -45.132 -5.818 70.837 1.00 69.31 175 SER A N 1
ATOM 1404 C CA . SER A 1 175 ? -46.088 -4.718 70.605 1.00 69.31 175 SER A CA 1
ATOM 1405 C C . SER A 1 175 ? -47.511 -5.208 70.293 1.00 69.31 175 SER A C 1
ATOM 1407 O O . SER A 1 175 ? -48.480 -4.655 70.812 1.00 69.31 175 SER A O 1
ATOM 1409 N N . PHE A 1 176 ? -47.662 -6.316 69.558 1.00 64.69 176 PHE A N 1
ATOM 1410 C CA . PHE A 1 176 ? -48.965 -6.959 69.367 1.00 64.69 176 PHE A CA 1
ATOM 1411 C C . PHE A 1 176 ? -49.499 -7.597 70.665 1.00 64.69 176 PHE A C 1
ATOM 1413 O O . PHE A 1 176 ? -50.687 -7.457 70.961 1.00 64.69 176 PHE A O 1
ATOM 1420 N N . LYS A 1 177 ? -48.645 -8.244 71.476 1.00 69.56 177 LYS A N 1
ATOM 1421 C CA . LYS A 1 177 ? -49.036 -8.870 72.759 1.00 69.56 177 LYS A CA 1
ATOM 1422 C C . LYS A 1 177 ? -49.302 -7.883 73.905 1.00 69.56 177 LYS A C 1
ATOM 1424 O O . LYS A 1 177 ? -49.986 -8.276 74.850 1.00 69.56 177 LYS A O 1
ATOM 1429 N N . THR A 1 178 ? -48.786 -6.652 73.854 1.00 72.88 178 THR A N 1
ATOM 1430 C CA . THR A 1 178 ? -49.040 -5.601 74.857 1.00 72.88 178 THR A CA 1
ATOM 1431 C C . THR A 1 178 ? -50.043 -4.572 74.349 1.00 72.88 178 THR A C 1
ATOM 1433 O O . THR A 1 178 ? -51.175 -4.565 74.812 1.00 72.88 178 THR A O 1
ATOM 1436 N N . THR A 1 179 ? -49.699 -3.756 73.350 1.00 74.25 179 THR A N 1
ATOM 1437 C CA . THR A 1 179 ? -50.546 -2.645 72.881 1.00 74.25 179 THR A CA 1
ATOM 1438 C C . THR A 1 179 ? -51.896 -3.124 72.346 1.00 74.25 179 THR A C 1
ATOM 1440 O O . THR A 1 179 ? -52.924 -2.542 72.683 1.00 74.25 179 THR A O 1
ATOM 1443 N N . GLY A 1 180 ? -51.925 -4.219 71.577 1.00 72.00 180 GLY A N 1
ATOM 1444 C CA . GLY A 1 180 ? -53.185 -4.820 71.122 1.00 72.00 180 GLY A CA 1
ATOM 1445 C C . GLY A 1 180 ? -54.053 -5.324 72.283 1.00 72.00 180 GLY A C 1
ATOM 1446 O O . GLY A 1 180 ? -55.272 -5.158 72.275 1.00 72.00 180 GLY A O 1
ATOM 1447 N N . ARG A 1 181 ? -53.419 -5.875 73.324 1.00 72.19 181 ARG A N 1
ATOM 1448 C CA . ARG A 1 181 ? -54.087 -6.400 74.521 1.00 72.19 181 ARG A CA 1
ATOM 1449 C C . ARG A 1 181 ? -54.631 -5.277 75.408 1.00 72.19 181 ARG A C 1
ATOM 1451 O O . ARG A 1 181 ? -55.777 -5.364 75.830 1.00 72.19 181 ARG A O 1
ATOM 1458 N N . ASP A 1 182 ? -53.876 -4.199 75.602 1.00 76.19 182 ASP A N 1
ATOM 1459 C CA . ASP A 1 182 ? -54.280 -3.012 76.373 1.00 76.19 182 ASP A CA 1
ATOM 1460 C C . ASP A 1 182 ? -55.449 -2.244 75.740 1.00 76.19 182 ASP A C 1
ATOM 1462 O O . ASP A 1 182 ? -56.219 -1.596 76.453 1.00 76.19 182 ASP A O 1
ATOM 1466 N N . ILE A 1 183 ? -55.576 -2.279 74.408 1.00 77.31 183 ILE A N 1
ATOM 1467 C CA . ILE A 1 183 ? -56.722 -1.706 73.685 1.00 77.31 183 ILE A CA 1
ATOM 1468 C C . ILE A 1 183 ? -57.973 -2.562 73.931 1.00 77.31 183 ILE A C 1
ATOM 1470 O O . ILE A 1 183 ? -59.019 -2.024 74.291 1.00 77.31 183 ILE A O 1
ATOM 1474 N N . ILE A 1 184 ? -57.854 -3.889 73.806 1.00 76.62 184 ILE A N 1
ATOM 1475 C CA . ILE A 1 184 ? -58.955 -4.832 74.060 1.00 76.62 184 ILE A CA 1
ATOM 1476 C C . ILE A 1 184 ? -59.403 -4.772 75.529 1.00 76.62 184 ILE A C 1
ATOM 1478 O O . ILE A 1 184 ? -60.598 -4.693 75.799 1.00 76.62 184 ILE A O 1
ATOM 1482 N N . VAL A 1 185 ? -58.464 -4.748 76.481 1.00 76.06 185 VAL A N 1
ATOM 1483 C CA . VAL A 1 185 ? -58.767 -4.657 77.920 1.00 76.06 185 VAL A CA 1
ATOM 1484 C C . VAL A 1 185 ? -59.481 -3.348 78.260 1.00 76.06 185 VAL A C 1
ATOM 1486 O O . VAL A 1 185 ? -60.458 -3.394 79.001 1.00 76.06 185 VAL A O 1
ATOM 1489 N N . ARG A 1 186 ? -59.080 -2.203 77.684 1.00 79.06 186 ARG A N 1
ATOM 1490 C CA . ARG A 1 186 ? -59.813 -0.936 77.872 1.00 79.06 186 ARG A CA 1
ATOM 1491 C C . ARG A 1 186 ? -61.238 -1.006 77.339 1.00 79.06 186 ARG A C 1
ATOM 1493 O O . ARG A 1 186 ? -62.159 -0.664 78.069 1.00 79.06 186 ARG A O 1
ATOM 1500 N N . ALA A 1 187 ? -61.426 -1.502 76.115 1.00 78.31 187 ALA A N 1
ATOM 1501 C CA . ALA A 1 187 ? -62.759 -1.639 75.529 1.00 78.31 187 ALA A CA 1
ATOM 1502 C C . ALA A 1 187 ? -63.677 -2.528 76.390 1.00 78.31 187 ALA A C 1
ATOM 1504 O O . ALA A 1 187 ? -64.830 -2.174 76.628 1.00 78.31 187 ALA A O 1
ATOM 1505 N N . LEU A 1 188 ? -63.153 -3.638 76.924 1.00 78.25 188 LEU A N 1
ATOM 1506 C CA . LEU A 1 188 ? -63.885 -4.508 77.849 1.00 78.25 188 LEU A CA 1
ATOM 1507 C C . LEU A 1 188 ? -64.181 -3.823 79.195 1.00 78.25 188 LEU A C 1
ATOM 1509 O O . LEU A 1 188 ? -65.285 -3.971 79.713 1.00 78.25 188 LEU A O 1
ATOM 1513 N N . GLN A 1 189 ? -63.241 -3.049 79.746 1.00 78.88 189 GLN A N 1
ATOM 1514 C CA . GLN A 1 189 ? -63.441 -2.289 80.986 1.00 78.88 189 GLN A CA 1
ATOM 1515 C C . GLN A 1 189 ? -64.490 -1.180 80.831 1.00 78.88 189 GLN A C 1
ATOM 1517 O O . GLN A 1 189 ? -65.333 -1.024 81.713 1.00 78.88 189 GLN A O 1
ATOM 1522 N N . ASP A 1 190 ? -64.486 -0.444 79.717 1.00 83.00 190 ASP A N 1
ATOM 1523 C CA . ASP A 1 190 ? -65.496 0.580 79.433 1.00 83.00 190 ASP A CA 1
ATOM 1524 C C . ASP A 1 190 ? -66.882 -0.057 79.207 1.00 83.00 190 ASP A C 1
ATOM 1526 O O . ASP A 1 190 ? -67.857 0.382 79.817 1.00 83.00 190 ASP A O 1
ATOM 1530 N N . MET A 1 191 ? -66.974 -1.171 78.465 1.00 81.50 191 MET A N 1
ATOM 1531 C CA . MET A 1 191 ? -68.219 -1.953 78.343 1.00 81.50 191 MET A CA 1
ATOM 1532 C C . MET A 1 191 ? -68.735 -2.465 79.700 1.00 81.50 191 MET A C 1
ATOM 1534 O O . MET A 1 191 ? -69.935 -2.404 79.977 1.00 81.50 191 MET A O 1
ATOM 1538 N N . GLN A 1 192 ? -67.845 -2.963 80.565 1.00 77.50 192 GLN A N 1
ATOM 1539 C CA . GLN A 1 192 ? -68.208 -3.454 81.897 1.00 77.50 192 GLN A CA 1
ATOM 1540 C C . GLN A 1 192 ? -68.665 -2.312 82.817 1.00 77.50 192 GLN A C 1
ATOM 1542 O O . GLN A 1 192 ? -69.605 -2.484 83.591 1.00 77.50 192 GLN A O 1
ATOM 1547 N N . LYS A 1 193 ? -68.041 -1.138 82.709 1.00 82.25 193 LYS A N 1
ATOM 1548 C CA . LYS A 1 193 ? -68.396 0.087 83.438 1.00 82.25 193 LYS A CA 1
ATOM 1549 C C . LYS A 1 193 ? -69.754 0.643 83.010 1.00 82.25 193 LYS A C 1
ATOM 1551 O O . LYS A 1 193 ? -70.543 1.009 83.879 1.00 82.25 193 LYS A O 1
ATOM 1556 N N . ASP A 1 194 ? -70.059 0.657 81.715 1.00 82.38 194 ASP A N 1
ATOM 1557 C CA . ASP A 1 194 ? -71.384 1.048 81.219 1.00 82.38 194 ASP A CA 1
ATOM 1558 C C . ASP A 1 194 ? -72.464 0.041 81.649 1.00 82.38 194 ASP A C 1
ATOM 1560 O O . ASP A 1 194 ? -73.545 0.445 82.080 1.00 82.38 194 ASP A O 1
ATOM 1564 N N . SER A 1 195 ? -72.157 -1.261 81.641 1.00 78.75 195 SER A N 1
ATOM 1565 C CA . SER A 1 195 ? -73.047 -2.295 82.187 1.00 78.75 195 SER A CA 1
ATOM 1566 C C . SER A 1 195 ? -73.300 -2.106 83.691 1.00 78.75 195 SER A C 1
ATOM 1568 O O . SER A 1 195 ? -74.455 -2.045 84.111 1.00 78.75 195 SER A O 1
ATOM 1570 N N . LEU A 1 196 ? -72.247 -1.920 84.497 1.00 80.69 196 LEU A N 1
ATOM 1571 C CA . LEU A 1 196 ? -72.343 -1.616 85.932 1.00 80.69 196 LEU A CA 1
ATOM 1572 C C . LEU A 1 196 ? -73.166 -0.354 86.203 1.00 80.69 196 LEU A C 1
ATOM 1574 O O . LEU A 1 196 ? -73.973 -0.335 87.131 1.00 80.69 196 LEU A O 1
ATOM 1578 N N . LYS A 1 197 ? -73.011 0.684 85.374 1.00 81.31 197 LYS A N 1
ATOM 1579 C CA . LYS A 1 197 ? -73.819 1.899 85.474 1.00 81.31 197 LYS A CA 1
ATOM 1580 C C . LYS A 1 197 ? -75.302 1.596 85.244 1.00 81.31 197 LYS A C 1
ATOM 1582 O O . LYS A 1 197 ? -76.113 1.994 86.076 1.00 81.31 197 LYS A O 1
ATOM 1587 N N . VAL A 1 198 ? -75.650 0.853 84.187 1.00 80.81 198 VAL A N 1
ATOM 1588 C CA . VAL A 1 198 ? -77.036 0.422 83.912 1.00 80.81 198 VAL A CA 1
ATOM 1589 C C . VAL A 1 198 ? -77.616 -0.382 85.079 1.00 80.81 198 VAL A C 1
ATOM 1591 O O . VAL A 1 198 ? -78.764 -0.140 85.453 1.00 80.81 198 VAL A O 1
ATOM 1594 N N . TYR A 1 199 ? -76.832 -1.268 85.703 1.00 71.69 199 TYR A N 1
ATOM 1595 C CA . TYR A 1 199 ? -77.252 -1.953 86.929 1.00 71.69 199 TYR A CA 1
ATOM 1596 C C . TYR A 1 199 ? -77.483 -0.973 88.085 1.00 71.69 199 TYR A C 1
ATOM 1598 O O . TYR A 1 199 ? -78.561 -1.004 88.663 1.00 71.69 199 TYR A O 1
ATOM 1606 N N . SER A 1 200 ? -76.566 -0.043 88.369 1.00 75.50 200 SER A N 1
ATOM 1607 C CA . SER A 1 200 ? -76.745 0.932 89.461 1.00 75.50 200 SER A CA 1
ATOM 1608 C C . SER A 1 200 ? -77.919 1.903 89.239 1.00 75.50 200 SER A C 1
ATOM 1610 O O . SER A 1 200 ? -78.640 2.235 90.180 1.00 75.50 200 SER A O 1
ATOM 1612 N N . ASP A 1 201 ? -78.176 2.312 87.991 1.00 83.62 201 ASP A N 1
ATOM 1613 C CA . ASP A 1 201 ? -79.335 3.131 87.617 1.00 83.62 201 ASP A CA 1
ATOM 1614 C C . ASP A 1 201 ? -80.643 2.318 87.738 1.00 83.62 201 ASP A C 1
ATOM 1616 O O . ASP A 1 201 ? -81.690 2.868 88.094 1.00 83.62 201 ASP A O 1
ATOM 1620 N N . MET A 1 202 ? -80.606 1.002 87.493 1.00 77.31 202 MET A N 1
ATOM 1621 C CA . MET A 1 202 ? -81.734 0.092 87.723 1.00 77.31 202 MET A CA 1
ATOM 1622 C C . MET 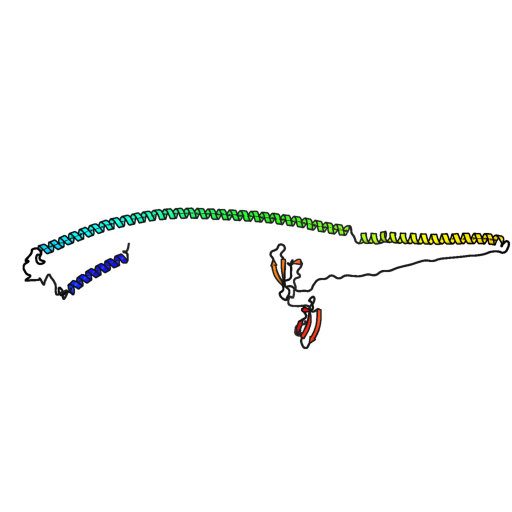A 1 202 ? -81.971 -0.168 89.217 1.00 77.31 202 MET A C 1
ATOM 1624 O O . MET A 1 202 ? -83.105 -0.018 89.667 1.00 77.31 202 MET A O 1
ATOM 1628 N N . GLU A 1 203 ? -80.934 -0.491 89.991 1.00 75.38 203 GLU A N 1
ATOM 1629 C CA . GLU A 1 203 ? -80.993 -0.657 91.449 1.00 75.38 203 GLU A CA 1
ATOM 1630 C C . GLU A 1 203 ? -81.530 0.600 92.119 1.00 75.38 203 GLU A C 1
ATOM 1632 O O . GLU A 1 203 ? -82.447 0.511 92.931 1.00 75.38 203 GLU A O 1
ATOM 1637 N N . LYS A 1 204 ? -81.042 1.784 91.728 1.00 81.00 204 LYS A N 1
ATOM 1638 C CA . LYS A 1 204 ? -81.555 3.055 92.238 1.00 81.00 204 LYS A CA 1
ATOM 1639 C C . LYS A 1 204 ? -83.036 3.237 91.912 1.00 81.00 204 LYS A C 1
ATOM 1641 O O . LYS A 1 204 ? -83.804 3.575 92.802 1.00 81.00 204 LYS A O 1
ATOM 1646 N N . ARG A 1 205 ? -83.473 2.971 90.675 1.00 81.75 205 ARG A N 1
ATOM 1647 C CA . ARG A 1 205 ? -84.901 3.063 90.303 1.00 81.75 205 ARG A CA 1
ATOM 1648 C C . ARG A 1 205 ? -85.768 2.053 91.057 1.00 81.75 205 ARG A C 1
ATOM 1650 O O . ARG A 1 205 ? -86.901 2.377 91.405 1.00 81.75 205 ARG A O 1
ATOM 1657 N N . VAL A 1 206 ? -85.245 0.859 91.333 1.00 73.88 206 VAL A N 1
ATOM 1658 C CA . VAL A 1 206 ? -85.901 -0.152 92.173 1.00 73.88 206 VAL A CA 1
ATOM 1659 C C . VAL A 1 206 ? -85.938 0.299 93.635 1.00 73.88 206 VAL A C 1
ATOM 1661 O O . VAL A 1 206 ? -86.976 0.158 94.265 1.00 73.88 206 VAL A O 1
ATOM 1664 N N . PHE A 1 207 ? -84.881 0.913 94.166 1.00 73.38 207 PHE A N 1
ATOM 1665 C CA . PHE A 1 207 ? -84.831 1.457 95.525 1.00 73.38 207 PHE A CA 1
ATOM 1666 C C . PHE A 1 207 ? -85.741 2.682 95.706 1.00 73.38 207 PHE A C 1
ATOM 1668 O O . PHE A 1 207 ? -86.439 2.783 96.711 1.00 73.38 207 PHE A O 1
ATOM 1675 N N . ASP A 1 208 ? -85.809 3.583 94.727 1.00 79.62 208 ASP A N 1
ATOM 1676 C CA . ASP A 1 208 ? -86.730 4.726 94.719 1.00 79.62 208 ASP A CA 1
ATOM 1677 C C . ASP A 1 208 ? -88.195 4.235 94.654 1.00 79.62 208 ASP A C 1
ATOM 1679 O O . ASP A 1 208 ? -89.056 4.725 95.388 1.00 79.62 208 ASP A O 1
ATOM 1683 N N . ALA A 1 209 ? -88.480 3.199 93.852 1.00 74.44 209 ALA A N 1
ATOM 1684 C CA . ALA A 1 209 ? -89.796 2.555 93.801 1.00 74.44 209 ALA A CA 1
ATOM 1685 C C . ALA A 1 209 ? -90.136 1.794 95.095 1.00 74.44 209 ALA A C 1
ATOM 1687 O O . ALA A 1 209 ? -91.246 1.934 95.612 1.00 74.44 209 ALA A O 1
ATOM 1688 N N . ILE A 1 210 ? -89.187 1.033 95.654 1.00 71.56 210 ILE A N 1
ATOM 1689 C CA . ILE A 1 210 ? -89.341 0.329 96.931 1.00 71.56 210 ILE A CA 1
ATOM 1690 C C . ILE A 1 210 ? -89.537 1.337 98.055 1.00 71.56 210 ILE A C 1
ATOM 1692 O O . ILE A 1 210 ? -90.463 1.159 98.819 1.00 71.56 210 ILE A O 1
ATOM 1696 N N . THR A 1 211 ? -88.776 2.426 98.156 1.00 71.75 211 THR A N 1
ATOM 1697 C CA . THR A 1 211 ? -88.967 3.418 99.231 1.00 71.75 211 THR A CA 1
ATOM 1698 C C . THR A 1 211 ? -90.266 4.216 99.091 1.00 71.75 211 THR A C 1
ATOM 1700 O O . THR A 1 211 ? -90.854 4.587 100.112 1.00 71.75 211 THR A O 1
ATOM 1703 N N . HIS A 1 212 ? -90.781 4.417 97.872 1.00 68.75 212 HIS A N 1
ATOM 1704 C CA . HIS A 1 212 ? -92.157 4.880 97.660 1.00 68.75 212 HIS A CA 1
ATOM 1705 C C . HIS A 1 212 ? -93.183 3.857 98.162 1.00 68.75 212 HIS A C 1
ATOM 1707 O O . HIS A 1 212 ? -94.047 4.208 98.969 1.00 68.75 212 HIS A O 1
ATOM 1713 N N . LEU A 1 213 ? -93.057 2.593 97.749 1.00 64.12 213 LEU A N 1
ATOM 1714 C CA . LEU A 1 213 ? -93.910 1.499 98.215 1.00 64.12 213 LEU A CA 1
ATOM 1715 C C . LEU A 1 213 ? -93.801 1.302 99.728 1.00 64.12 213 LEU A C 1
ATOM 1717 O O . LEU A 1 213 ? -94.817 1.077 100.359 1.00 64.12 213 LEU A O 1
ATOM 1721 N N . THR A 1 214 ? -92.628 1.446 100.341 1.00 57.94 214 THR A N 1
ATOM 1722 C CA . THR A 1 214 ? -92.401 1.318 101.784 1.00 57.94 214 THR A CA 1
ATOM 1723 C C . THR A 1 214 ? -92.948 2.522 102.533 1.00 57.94 214 THR A C 1
ATOM 1725 O O . THR A 1 214 ? -93.472 2.324 103.614 1.00 57.94 214 THR A O 1
ATOM 1728 N N . ARG A 1 215 ? -92.952 3.747 101.988 1.00 60.16 215 ARG A N 1
ATOM 1729 C CA . ARG A 1 215 ? -93.732 4.851 102.587 1.00 60.16 215 ARG A CA 1
ATOM 1730 C C . ARG A 1 215 ? -95.227 4.534 102.588 1.00 60.16 215 ARG A C 1
ATOM 1732 O O . ARG A 1 215 ? -95.876 4.603 103.630 1.00 60.16 215 ARG A O 1
ATOM 1739 N N . ASP A 1 216 ? -95.749 4.154 101.428 1.00 57.69 216 ASP A N 1
ATOM 1740 C CA . ASP A 1 216 ? -97.164 3.848 101.203 1.00 57.69 216 ASP A CA 1
ATOM 1741 C C . ASP A 1 216 ? -97.622 2.595 101.989 1.00 57.69 216 ASP A C 1
ATOM 1743 O O . ASP A 1 216 ? -98.739 2.518 102.503 1.00 57.69 216 ASP A O 1
ATOM 1747 N N . VAL A 1 217 ? -96.714 1.637 102.186 1.00 51.44 217 VAL A N 1
ATOM 1748 C CA . VAL A 1 217 ? -96.887 0.449 103.023 1.00 51.44 217 VAL A CA 1
ATOM 1749 C C . VAL A 1 217 ? -96.664 0.759 104.497 1.00 51.44 217 VAL A C 1
ATOM 1751 O O . VAL A 1 217 ? -97.450 0.258 105.273 1.00 51.44 217 VAL A O 1
ATOM 1754 N N . THR A 1 218 ? -95.738 1.613 104.943 1.00 49.25 218 THR A N 1
ATOM 1755 C CA . THR A 1 218 ? -95.616 2.002 106.369 1.00 49.25 218 THR A CA 1
ATOM 1756 C C . THR A 1 218 ? -96.863 2.747 106.856 1.00 49.25 218 THR A C 1
ATOM 1758 O O . THR A 1 218 ? -97.275 2.563 108.000 1.00 49.25 218 THR A O 1
ATOM 1761 N N . VAL A 1 219 ? -97.534 3.507 105.983 1.00 52.50 219 VAL A N 1
ATOM 1762 C CA . VAL A 1 219 ? -98.864 4.085 106.264 1.00 52.50 219 VAL A CA 1
ATOM 1763 C C . VAL A 1 219 ? -99.936 2.997 106.474 1.00 52.50 219 VAL A C 1
ATOM 1765 O O . VAL A 1 219 ? -100.840 3.186 107.286 1.00 52.50 219 VAL A O 1
ATOM 1768 N N . ARG A 1 220 ? -99.827 1.840 105.803 1.00 43.69 220 ARG A N 1
ATOM 1769 C CA . ARG A 1 220 ? -100.764 0.697 105.916 1.00 43.69 220 ARG A CA 1
ATOM 1770 C C . ARG A 1 220 ? -100.335 -0.389 106.922 1.00 43.69 220 ARG A C 1
ATOM 1772 O O . ARG A 1 220 ? -101.179 -1.101 107.458 1.00 43.69 220 ARG A O 1
ATOM 1779 N N . MET A 1 221 ? -99.044 -0.485 107.223 1.00 36.53 221 MET A N 1
ATOM 1780 C CA . MET A 1 221 ? -98.380 -1.445 108.108 1.00 36.53 221 MET A CA 1
ATOM 1781 C C . MET A 1 221 ? -97.985 -0.783 109.427 1.00 36.53 221 MET A C 1
ATOM 1783 O O . MET A 1 221 ? -96.893 -0.955 109.961 1.00 36.53 221 MET A O 1
ATOM 1787 N N . LYS A 1 222 ? -98.998 -0.200 110.068 1.00 41.72 222 LYS A N 1
ATOM 1788 C CA . LYS A 1 222 ? -99.120 -0.241 111.534 1.00 41.72 222 LYS A CA 1
ATOM 1789 C C . LYS A 1 222 ? -99.501 -1.660 112.034 1.00 41.72 222 LYS A C 1
ATOM 1791 O O . LYS A 1 222 ? -100.042 -1.802 113.122 1.00 41.72 222 LYS A O 1
ATOM 1796 N N . ASN A 1 223 ? -99.240 -2.678 111.202 1.00 40.34 223 ASN A N 1
ATOM 1797 C CA . ASN A 1 223 ? -99.683 -4.070 111.229 1.00 40.34 223 ASN A CA 1
ATOM 1798 C C . ASN A 1 223 ? -98.581 -4.966 110.597 1.00 40.34 223 ASN A C 1
ATOM 1800 O O . ASN A 1 223 ? -98.282 -4.797 109.421 1.00 40.34 223 ASN A O 1
ATOM 1804 N N . VAL A 1 224 ? -98.066 -5.946 111.356 1.00 33.09 224 VAL A N 1
ATOM 1805 C CA . VAL A 1 224 ? -97.440 -7.223 110.899 1.00 33.09 224 VAL A CA 1
ATOM 1806 C C . VAL A 1 224 ? -96.073 -7.208 110.143 1.00 33.09 224 VAL A C 1
ATOM 1808 O O . VAL A 1 224 ? -96.010 -7.359 108.932 1.00 33.09 224 VAL A O 1
ATOM 1811 N N . VAL A 1 225 ? -94.967 -7.126 110.906 1.00 28.19 225 VAL A N 1
ATOM 1812 C CA . VAL A 1 225 ? -93.987 -8.229 111.185 1.00 28.19 225 VAL A CA 1
ATOM 1813 C C . VAL A 1 225 ? -93.219 -8.974 110.031 1.00 28.19 225 VAL A C 1
ATOM 1815 O O . VAL A 1 225 ? -93.721 -9.937 109.468 1.00 28.19 225 VAL A O 1
ATOM 1818 N N . THR A 1 226 ? -91.938 -8.577 109.834 1.00 27.72 226 THR A N 1
ATOM 1819 C CA . THR A 1 226 ? -90.637 -9.341 109.689 1.00 27.72 226 THR A CA 1
ATOM 1820 C C . THR A 1 226 ? -90.243 -10.359 108.564 1.00 27.72 226 THR A C 1
ATOM 1822 O O . THR A 1 226 ? -90.956 -11.326 108.330 1.00 27.72 226 THR A O 1
ATOM 1825 N N . ASN A 1 227 ? -88.958 -10.233 108.124 1.00 27.81 227 ASN A N 1
ATOM 1826 C CA . ASN A 1 227 ? -87.887 -11.248 107.811 1.00 27.81 227 ASN A CA 1
ATOM 1827 C C . ASN A 1 227 ? -87.421 -11.655 106.358 1.00 27.81 227 ASN A C 1
ATOM 1829 O O . ASN A 1 227 ? -88.197 -12.184 105.577 1.00 27.81 227 ASN A O 1
ATOM 1833 N N . GLU A 1 228 ? -86.084 -11.521 106.127 1.00 28.56 228 GLU A N 1
ATOM 1834 C CA . GLU A 1 228 ? -85.079 -12.423 105.444 1.00 28.56 228 GLU A CA 1
ATOM 1835 C C . GLU A 1 228 ? -85.041 -12.703 103.893 1.00 28.56 228 GLU A C 1
ATOM 1837 O O . GLU A 1 228 ? -86.057 -12.530 103.233 1.00 28.56 228 GLU A O 1
ATOM 1842 N N . ILE A 1 229 ? -83.956 -13.204 103.216 1.00 25.56 229 ILE A N 1
ATOM 1843 C CA . ILE A 1 229 ? -82.454 -13.005 103.249 1.00 25.56 229 ILE A CA 1
ATOM 1844 C C . ILE A 1 229 ? -81.689 -13.756 102.069 1.00 25.56 229 ILE A C 1
ATOM 1846 O O . ILE A 1 229 ? -82.236 -14.730 101.567 1.00 25.56 229 ILE A O 1
ATOM 1850 N N . LEU A 1 230 ? -80.421 -13.380 101.709 1.00 25.64 230 LEU A N 1
ATOM 1851 C CA . LEU A 1 230 ? -79.341 -14.117 100.924 1.00 25.64 230 LEU A CA 1
ATOM 1852 C C . LEU A 1 230 ? -79.572 -14.508 99.407 1.00 25.64 230 LEU A C 1
ATOM 1854 O O . LEU A 1 230 ? -80.719 -14.570 98.990 1.00 25.64 230 LEU A O 1
ATOM 1858 N N . GLU A 1 231 ? -78.606 -14.875 98.506 1.00 25.78 231 GLU A N 1
ATOM 1859 C CA . GLU A 1 231 ? -77.207 -14.426 98.146 1.00 25.78 231 GLU A CA 1
ATOM 1860 C C . GLU A 1 231 ? -76.592 -15.098 96.832 1.00 25.78 231 GLU A C 1
ATOM 1862 O O . GLU A 1 231 ? -77.072 -16.147 96.417 1.00 25.78 231 GLU A O 1
ATOM 1867 N N . HIS A 1 232 ? -75.465 -14.564 96.272 1.00 25.41 232 HIS A N 1
ATOM 1868 C CA . HIS A 1 232 ? -74.288 -15.226 95.568 1.00 25.41 232 HIS A CA 1
ATOM 1869 C C . HIS A 1 232 ? -74.087 -15.564 94.022 1.00 25.41 232 HIS A C 1
ATOM 1871 O O . HIS A 1 232 ? -75.023 -15.785 93.265 1.00 25.41 232 HIS A O 1
ATOM 1877 N N . HIS A 1 233 ? -72.779 -15.589 93.607 1.00 24.92 233 HIS A N 1
ATOM 1878 C CA . HIS A 1 233 ? -72.021 -15.596 92.286 1.00 24.92 233 HIS A CA 1
ATOM 1879 C C . HIS A 1 233 ? -72.050 -16.865 91.341 1.00 24.92 233 HIS A C 1
ATOM 1881 O O . HIS A 1 233 ? -72.613 -17.869 91.756 1.00 24.92 233 HIS A O 1
ATOM 1887 N N . GLY A 1 234 ? -71.422 -16.999 90.123 1.00 26.34 234 GLY A N 1
ATOM 1888 C CA . GLY A 1 234 ? -70.666 -16.122 89.150 1.00 26.34 234 GLY A CA 1
ATOM 1889 C C . GLY A 1 234 ? -69.643 -16.820 88.144 1.00 26.34 234 GLY A C 1
ATOM 1890 O O . GLY A 1 234 ? -69.306 -17.977 88.352 1.00 26.34 234 GLY A O 1
ATOM 1891 N N . VAL A 1 235 ? -69.094 -16.071 87.135 1.00 24.14 235 VAL A N 1
ATOM 1892 C CA . VAL A 1 235 ? -67.777 -16.147 86.346 1.00 24.14 235 VAL A CA 1
ATOM 1893 C C . VAL A 1 235 ? -67.415 -17.112 85.127 1.00 24.14 235 VAL A C 1
ATOM 1895 O O . VAL A 1 235 ? -67.468 -18.325 85.269 1.00 24.14 235 VAL A O 1
ATOM 1898 N N . SER A 1 236 ? -66.834 -16.542 84.016 1.00 29.39 236 SER A N 1
ATOM 1899 C CA . SER A 1 236 ? -65.717 -16.986 83.055 1.00 29.39 236 SER A CA 1
ATOM 1900 C C . SER A 1 236 ? -65.757 -18.275 82.149 1.00 29.39 236 SER A C 1
ATOM 1902 O O . SER A 1 236 ? -66.448 -19.214 82.515 1.00 29.39 236 SER A O 1
ATOM 1904 N N . ASP A 1 237 ? -64.994 -18.510 81.029 1.00 29.09 237 ASP A N 1
ATOM 1905 C CA . ASP A 1 237 ? -64.251 -17.706 79.982 1.00 29.09 237 ASP A CA 1
ATOM 1906 C C . ASP A 1 237 ? -63.674 -18.533 78.752 1.00 29.09 237 ASP A C 1
ATOM 1908 O O . ASP A 1 237 ? -63.179 -19.636 78.956 1.00 29.09 237 ASP A O 1
ATOM 1912 N N . LEU A 1 238 ? -63.605 -17.927 77.529 1.00 27.61 238 LEU A N 1
ATOM 1913 C CA . LEU A 1 238 ? -62.650 -18.084 76.351 1.00 27.61 238 LEU A CA 1
ATOM 1914 C C . LEU A 1 238 ? -62.365 -19.502 75.694 1.00 27.61 238 LEU A C 1
ATOM 1916 O O . LEU A 1 238 ? -62.984 -20.469 76.109 1.00 27.61 238 LEU A O 1
ATOM 1920 N N . HIS A 1 239 ? -61.554 -19.785 74.623 1.00 29.45 239 HIS A N 1
ATOM 1921 C CA . HIS A 1 239 ? -60.653 -19.068 73.650 1.00 29.45 239 HIS A CA 1
ATOM 1922 C C . HIS A 1 239 ? -60.473 -19.798 72.243 1.00 29.45 239 HIS A C 1
ATOM 1924 O O . HIS A 1 239 ? -61.235 -20.713 71.946 1.00 29.45 239 HIS A O 1
ATOM 1930 N N . THR A 1 240 ? -59.482 -19.431 71.378 1.00 31.00 240 THR A N 1
ATOM 1931 C CA . THR A 1 240 ? -59.190 -19.942 69.978 1.00 31.00 240 THR A CA 1
ATOM 1932 C C . THR A 1 240 ? -57.775 -20.590 69.778 1.00 31.00 240 THR A C 1
ATOM 1934 O O . THR A 1 240 ? -57.012 -20.621 70.738 1.00 31.00 240 THR A O 1
ATOM 1937 N N . ILE A 1 241 ? -57.363 -21.149 68.603 1.00 30.67 241 ILE A N 1
ATOM 1938 C CA . ILE A 1 241 ? -56.486 -20.565 67.512 1.00 30.67 241 ILE A CA 1
ATOM 1939 C C . ILE A 1 24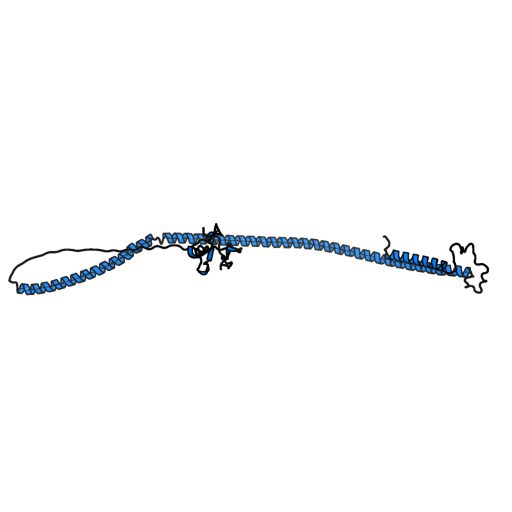1 ? -56.157 -21.625 66.382 1.00 30.67 241 ILE A C 1
ATOM 1941 O O . ILE A 1 241 ? -56.422 -22.807 66.573 1.00 30.67 241 ILE A O 1
ATOM 1945 N N . PHE A 1 242 ? -55.601 -21.216 65.213 1.00 32.97 242 PHE A N 1
ATOM 1946 C CA . PHE A 1 242 ? -55.226 -21.997 63.988 1.00 32.97 242 PHE A CA 1
ATOM 1947 C C . PHE A 1 242 ? -53.728 -21.826 63.560 1.00 32.97 242 PHE A C 1
ATOM 1949 O O . PHE A 1 242 ? -53.100 -20.861 63.985 1.00 32.97 242 PHE A O 1
ATOM 1956 N N . GLU A 1 243 ? -53.192 -22.648 62.628 1.00 30.98 243 GLU A N 1
ATOM 1957 C CA . GLU A 1 243 ? -51.866 -22.467 61.956 1.00 30.98 243 GLU A CA 1
ATOM 1958 C C . GLU A 1 243 ? -51.851 -22.785 60.429 1.00 30.98 243 GLU A C 1
ATOM 1960 O O . GLU A 1 243 ? -52.824 -23.320 59.893 1.00 30.98 243 GLU A O 1
ATOM 1965 N N . LYS A 1 244 ? -50.766 -22.416 59.703 1.00 34.06 244 LYS A N 1
ATOM 1966 C CA . LYS A 1 244 ? -50.595 -22.564 58.229 1.00 34.06 244 LYS A CA 1
ATOM 1967 C C . LYS A 1 244 ? -49.107 -22.520 57.786 1.00 34.06 244 LYS A C 1
ATOM 1969 O O . LYS A 1 244 ? -48.320 -21.830 58.423 1.00 34.06 244 LYS A O 1
ATOM 1974 N N . GLY A 1 245 ? -48.729 -23.178 56.674 1.00 32.03 245 GLY A N 1
ATOM 1975 C CA . GLY A 1 245 ? -47.339 -23.248 56.152 1.00 32.03 245 GLY A CA 1
ATOM 1976 C C . GLY A 1 245 ? -47.164 -22.970 54.639 1.00 32.03 245 GLY A C 1
ATOM 1977 O O . GLY A 1 245 ? -48.151 -22.770 53.933 1.00 32.03 245 GLY A O 1
ATOM 1978 N N . TYR A 1 246 ? -45.909 -22.951 54.156 1.00 31.48 246 TYR A N 1
ATOM 1979 C CA . TYR A 1 246 ? -45.478 -22.574 52.786 1.00 31.48 246 TYR A CA 1
ATOM 1980 C C . TYR A 1 246 ? -44.356 -23.493 52.244 1.00 31.48 246 TYR A C 1
ATOM 1982 O O . TYR A 1 246 ? -43.593 -24.056 53.028 1.00 31.48 246 TYR A O 1
ATOM 1990 N N . THR A 1 247 ? -44.197 -23.576 50.914 1.00 34.84 247 THR A N 1
ATOM 1991 C CA . THR A 1 247 ? -43.108 -24.298 50.210 1.00 34.84 247 THR A CA 1
ATOM 1992 C C . THR A 1 247 ? -42.459 -23.444 49.096 1.00 34.84 247 THR A C 1
ATOM 1994 O O . THR A 1 247 ? -43.116 -22.541 48.574 1.00 34.84 247 THR A O 1
ATOM 1997 N N . PRO A 1 248 ? -41.180 -23.684 48.724 1.00 36.47 248 PRO A N 1
ATOM 1998 C CA . PRO A 1 248 ? -40.469 -22.923 47.687 1.00 36.47 248 PRO A CA 1
ATOM 1999 C C . PRO A 1 248 ? -40.476 -23.599 46.299 1.00 36.47 248 PRO A C 1
ATOM 2001 O O . PRO A 1 248 ? -40.358 -24.818 46.194 1.00 36.47 248 PRO A O 1
ATOM 2004 N N . ASN A 1 249 ? -40.516 -22.796 45.228 1.00 45.81 249 ASN A N 1
ATOM 2005 C CA . ASN A 1 249 ? -40.477 -23.268 43.836 1.00 45.81 249 ASN A CA 1
ATOM 2006 C C . ASN A 1 249 ? -39.060 -23.226 43.227 1.00 45.81 249 ASN A C 1
ATOM 2008 O O . ASN A 1 249 ? -38.349 -22.230 43.363 1.00 45.81 249 ASN A O 1
ATOM 2012 N N . ARG A 1 250 ? -38.707 -24.263 42.455 1.00 52.81 250 ARG A N 1
ATOM 2013 C CA . ARG A 1 250 ? -37.673 -24.271 41.399 1.00 52.81 250 ARG A CA 1
ATOM 2014 C C . ARG A 1 250 ? -38.170 -25.149 40.242 1.00 52.81 250 ARG A C 1
ATOM 2016 O O . ARG A 1 250 ? -38.879 -26.118 40.498 1.00 52.81 250 ARG A O 1
ATOM 2023 N N . SER A 1 251 ? -37.820 -24.824 38.999 1.00 56.53 251 SER A N 1
ATOM 2024 C CA . SER A 1 251 ? -38.138 -25.647 37.821 1.00 56.53 251 SER A CA 1
ATOM 2025 C C . SER A 1 251 ? -37.128 -26.790 37.627 1.00 56.53 251 SER A C 1
ATOM 2027 O O . SER A 1 251 ? -35.993 -26.718 38.093 1.00 56.53 251 SER A O 1
ATOM 2029 N N . THR A 1 252 ? -37.555 -27.854 36.941 1.00 63.12 252 THR A N 1
ATOM 2030 C CA . THR A 1 252 ? -36.785 -29.092 36.691 1.00 63.12 252 THR A CA 1
ATOM 2031 C C . THR A 1 252 ? -36.356 -29.260 35.227 1.00 63.12 252 THR A C 1
ATOM 2033 O O . THR A 1 252 ? -35.978 -30.351 34.810 1.00 63.12 252 THR A O 1
ATOM 2036 N N . GLU A 1 253 ? -36.445 -28.194 34.432 1.00 69.69 253 GLU A N 1
ATOM 2037 C CA . GLU A 1 253 ? -36.226 -28.218 32.983 1.00 69.69 253 GLU A CA 1
ATOM 2038 C C . GLU A 1 253 ? -34.730 -28.161 32.613 1.00 69.69 253 GLU A C 1
ATOM 2040 O O . GLU A 1 253 ? -33.937 -27.481 33.266 1.00 69.69 253 GLU A O 1
ATOM 2045 N N . ILE A 1 254 ? -34.340 -28.892 31.561 1.00 73.38 254 ILE A N 1
ATOM 2046 C CA . ILE A 1 254 ? -32.949 -29.008 31.098 1.00 73.38 254 ILE A CA 1
ATOM 2047 C C . ILE A 1 254 ? -32.739 -28.123 29.865 1.00 73.38 254 ILE A C 1
ATOM 2049 O O . ILE A 1 254 ? -33.403 -28.296 28.843 1.00 73.38 254 ILE A O 1
ATOM 2053 N N . PHE A 1 255 ? -31.756 -27.223 29.940 1.00 80.94 255 PHE A N 1
ATOM 2054 C CA . PHE A 1 255 ? -31.383 -26.311 28.857 1.00 80.94 255 PHE A CA 1
ATOM 2055 C C . PHE A 1 255 ? -29.940 -26.528 28.395 1.00 80.94 255 PHE A C 1
ATOM 2057 O O . PHE A 1 255 ? -29.059 -26.879 29.181 1.00 80.94 255 PHE A O 1
ATOM 2064 N N . TYR A 1 256 ? -29.678 -26.248 27.119 1.00 80.88 256 TYR A N 1
ATOM 2065 C CA . TYR A 1 256 ? -28.359 -26.391 26.504 1.00 80.88 256 TYR A CA 1
ATOM 2066 C C . TYR A 1 256 ? -27.723 -25.024 26.249 1.00 80.88 256 TYR A C 1
ATOM 2068 O O . TYR A 1 256 ? -28.345 -24.141 25.659 1.00 80.88 256 TYR A O 1
ATOM 2076 N N . ILE A 1 257 ? -26.454 -24.859 26.628 1.00 85.62 257 ILE A N 1
ATOM 2077 C CA . ILE A 1 257 ? -25.678 -23.654 26.308 1.00 85.62 257 ILE A CA 1
ATOM 2078 C C . ILE A 1 257 ? -25.400 -23.622 24.799 1.00 85.62 257 ILE A C 1
ATOM 2080 O O . ILE A 1 257 ? -24.786 -24.533 24.246 1.00 85.62 257 ILE A O 1
ATOM 2084 N N . VAL A 1 258 ? -25.834 -22.550 24.136 1.00 83.81 258 VAL A N 1
ATOM 2085 C CA . VAL A 1 258 ? -25.594 -22.285 22.707 1.00 83.81 258 VAL A CA 1
ATOM 2086 C C . VAL A 1 258 ? -24.289 -21.525 22.509 1.00 83.81 258 VAL A C 1
ATOM 2088 O O . VAL A 1 258 ? -23.526 -21.811 21.589 1.00 83.81 258 VAL A O 1
ATOM 2091 N N . LYS A 1 259 ? -24.061 -20.504 23.342 1.00 85.38 259 LYS A N 1
ATOM 2092 C CA . LYS A 1 259 ? -22.972 -19.541 23.173 1.00 85.38 259 LYS A CA 1
ATOM 2093 C C . LYS A 1 259 ? -22.679 -18.819 24.484 1.00 85.38 259 LYS A C 1
ATOM 2095 O O . LYS A 1 259 ? -23.569 -18.187 25.050 1.00 85.38 259 LYS A O 1
ATOM 2100 N N . THR A 1 260 ? -21.421 -18.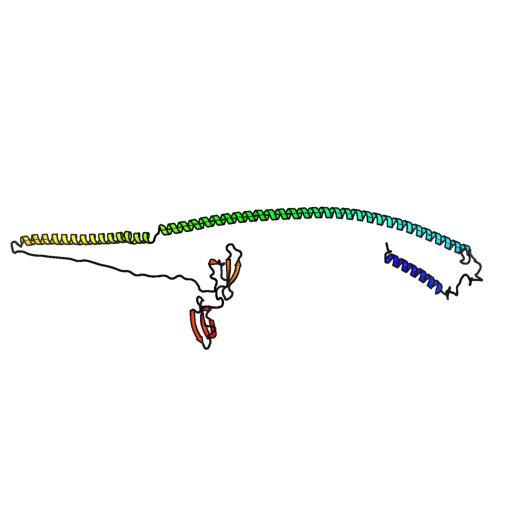836 24.911 1.00 88.06 260 THR A N 1
ATOM 2101 C CA . THR A 1 260 ? -20.913 -17.911 25.933 1.00 88.06 260 THR A CA 1
ATOM 2102 C C . THR A 1 260 ? -20.695 -16.534 25.306 1.00 88.06 260 THR A C 1
ATOM 2104 O O . THR A 1 260 ? -20.029 -16.407 24.275 1.00 88.06 260 THR A O 1
ATOM 2107 N N . GLN A 1 261 ? -21.239 -15.494 25.924 1.00 84.50 261 GLN A N 1
ATOM 2108 C CA . GLN A 1 261 ? -20.960 -14.103 25.593 1.00 84.50 261 GLN A CA 1
ATOM 2109 C C . GLN A 1 261 ? -19.791 -13.602 26.444 1.00 84.50 261 GLN A C 1
ATOM 2111 O O . GLN A 1 261 ? -19.725 -13.861 27.644 1.00 84.50 261 GLN A O 1
ATOM 2116 N N . ARG A 1 262 ? -18.872 -12.850 25.829 1.00 82.62 262 ARG A N 1
ATOM 2117 C CA . ARG A 1 262 ? -17.729 -12.225 26.517 1.00 82.62 262 ARG A CA 1
ATOM 2118 C C . ARG A 1 262 ? -18.126 -10.890 27.162 1.00 82.62 262 ARG A C 1
ATOM 2120 O O . ARG A 1 262 ? -17.514 -9.861 26.901 1.00 82.62 262 ARG A O 1
ATOM 2127 N N . THR A 1 263 ? -19.195 -10.923 27.951 1.00 78.19 263 THR A N 1
ATOM 2128 C CA . THR A 1 263 ? -19.580 -9.857 28.886 1.00 78.19 263 THR A CA 1
ATOM 2129 C C . THR A 1 263 ? -18.755 -9.971 30.174 1.00 78.19 263 THR A C 1
ATOM 2131 O O . THR A 1 263 ? -18.084 -10.982 30.389 1.00 78.19 263 THR A O 1
ATOM 2134 N N . ASN A 1 264 ? -18.806 -8.954 31.038 1.00 75.81 264 ASN A N 1
ATOM 2135 C CA . ASN A 1 264 ? -18.282 -9.027 32.402 1.00 75.81 264 ASN A CA 1
ATOM 2136 C C . ASN A 1 264 ? -19.419 -8.715 33.399 1.00 75.81 264 ASN A C 1
ATOM 2138 O O . ASN A 1 264 ? -19.866 -7.569 33.409 1.00 75.81 264 ASN A O 1
ATOM 2142 N N . PRO A 1 265 ? -19.917 -9.685 34.195 1.00 79.00 265 PRO A N 1
ATOM 2143 C CA . PRO A 1 265 ? -19.565 -11.110 34.190 1.00 79.00 265 PRO A CA 1
ATOM 2144 C C . PRO A 1 265 ? -19.949 -11.820 32.880 1.00 79.00 265 PRO A C 1
ATOM 2146 O O . PRO A 1 265 ? -20.763 -11.318 32.100 1.00 79.00 265 PRO A O 1
ATOM 2149 N N . ALA A 1 266 ? -19.381 -13.002 32.631 1.00 85.44 266 ALA A N 1
ATOM 2150 C CA . ALA A 1 266 ? -19.729 -13.810 31.462 1.00 85.44 266 ALA A CA 1
ATOM 2151 C C . ALA A 1 266 ? -21.191 -14.291 31.534 1.00 85.44 266 ALA A C 1
ATOM 2153 O O . ALA A 1 266 ? -21.659 -14.720 32.589 1.00 85.44 266 ALA A O 1
ATOM 2154 N N . THR A 1 267 ? -21.898 -14.238 30.402 1.00 87.38 267 THR A N 1
ATOM 2155 C CA . THR A 1 267 ? -23.297 -14.684 30.287 1.00 87.38 267 THR A CA 1
ATOM 2156 C C . THR A 1 267 ? -23.449 -15.774 29.233 1.00 87.38 267 THR A C 1
ATOM 2158 O O . THR A 1 267 ? -22.712 -15.821 28.245 1.00 87.38 267 THR A O 1
ATOM 2161 N N . TYR A 1 268 ? -24.421 -16.660 29.418 1.00 82.06 268 TYR A N 1
ATOM 2162 C CA . TYR A 1 268 ? -24.668 -17.817 28.564 1.00 82.06 268 TYR A CA 1
ATOM 2163 C C . TYR A 1 268 ? -26.028 -17.683 27.879 1.00 82.06 268 TYR A C 1
ATOM 2165 O O . TYR A 1 268 ? -27.047 -17.471 28.535 1.00 82.06 268 TYR A O 1
ATOM 2173 N N . LEU A 1 269 ? -26.049 -17.821 26.551 1.00 87.25 269 LEU A N 1
ATOM 2174 C CA . LEU A 1 269 ? -27.286 -17.986 25.789 1.00 87.25 269 LEU A CA 1
ATOM 2175 C C . LEU A 1 269 ? -27.699 -19.458 25.821 1.00 87.25 269 LEU A C 1
ATOM 2177 O O . LEU A 1 269 ? -26.884 -20.331 25.504 1.00 87.25 269 LEU A O 1
ATOM 2181 N N . LEU A 1 270 ? -28.956 -19.718 26.174 1.00 83.62 270 LEU A N 1
ATOM 2182 C CA . LEU A 1 270 ? -29.527 -21.059 26.291 1.00 83.62 270 LEU A CA 1
ATOM 2183 C C . LEU A 1 270 ? -30.485 -21.376 25.135 1.00 83.62 270 LEU A C 1
ATOM 2185 O O . LEU A 1 270 ? -31.049 -20.480 24.505 1.00 83.62 270 LEU A O 1
ATOM 2189 N N . LYS A 1 271 ? -30.706 -22.668 24.897 1.00 80.44 271 LYS A N 1
ATOM 2190 C CA . LYS A 1 271 ? -31.813 -23.209 24.100 1.00 80.44 271 LYS A CA 1
ATOM 2191 C C . LYS A 1 271 ? -32.489 -24.360 24.842 1.00 80.44 271 LYS A C 1
ATOM 2193 O O . LYS A 1 271 ? -31.845 -25.027 25.657 1.00 80.44 271 LYS A O 1
ATOM 2198 N N . ASP A 1 272 ? -33.752 -24.609 24.525 1.00 75.75 272 ASP A N 1
ATOM 2199 C CA . ASP A 1 272 ? -34.441 -25.837 24.925 1.00 75.75 272 ASP A CA 1
ATOM 2200 C C . ASP A 1 272 ? -33.940 -27.064 24.129 1.00 75.75 272 ASP A C 1
ATOM 2202 O O . ASP A 1 272 ? -33.077 -26.971 23.244 1.00 75.75 272 ASP A O 1
ATOM 2206 N N . TYR A 1 273 ? -34.487 -28.237 24.448 1.00 75.69 273 TYR A N 1
ATOM 2207 C CA . TYR A 1 273 ? -34.189 -29.489 23.748 1.00 75.69 273 TYR A CA 1
ATOM 2208 C C . TYR A 1 273 ? -34.763 -29.545 22.314 1.00 75.69 273 TYR A C 1
ATOM 2210 O O . TYR A 1 273 ? -34.259 -30.314 21.495 1.00 75.69 273 TYR A O 1
ATOM 2218 N N . GLN A 1 274 ? -35.770 -28.722 21.977 1.00 72.88 274 GLN A N 1
ATOM 2219 C CA . GLN A 1 274 ? -36.299 -28.587 20.608 1.00 72.88 274 GLN A CA 1
ATOM 2220 C C . GLN A 1 274 ? -35.371 -27.749 19.711 1.00 72.88 274 GLN A C 1
ATOM 2222 O O . GLN A 1 274 ? -35.497 -27.764 18.487 1.00 72.88 274 GLN A O 1
ATOM 2227 N N . GLY A 1 275 ? -34.417 -27.031 20.307 1.00 75.75 275 GLY A N 1
ATOM 2228 C CA . GLY A 1 275 ? -33.448 -26.189 19.617 1.00 75.75 275 GLY A CA 1
ATOM 2229 C C . GLY A 1 275 ? -33.791 -24.698 19.613 1.00 75.75 275 GLY A C 1
ATOM 2230 O O . GLY A 1 275 ? -33.035 -23.908 19.043 1.00 75.75 275 GLY A O 1
ATOM 2231 N N . LYS A 1 276 ? -34.899 -24.299 20.241 1.00 79.00 276 LYS A N 1
ATOM 2232 C CA . LYS A 1 276 ? -35.402 -22.923 20.269 1.00 79.00 276 LYS A CA 1
ATOM 2233 C C . LYS A 1 276 ? -34.633 -22.106 21.320 1.00 79.00 276 LYS A C 1
ATOM 2235 O O . LYS A 1 276 ? -34.446 -22.581 22.441 1.00 79.00 276 LYS A O 1
ATOM 2240 N N . PRO A 1 277 ? -34.168 -20.887 20.993 1.00 83.69 277 PRO A N 1
ATOM 2241 C CA . PRO A 1 277 ? -33.419 -20.064 21.936 1.00 83.69 277 PRO A CA 1
ATOM 2242 C C . PRO A 1 277 ? -34.316 -19.561 23.072 1.00 83.69 277 PRO A C 1
ATOM 2244 O O . PRO A 1 277 ? -35.439 -19.106 22.837 1.00 83.69 277 PRO A O 1
ATOM 2247 N N . ILE A 1 278 ? -33.790 -19.589 24.295 1.00 77.12 278 ILE A N 1
ATOM 2248 C CA . ILE A 1 278 ? -34.406 -18.948 25.460 1.00 77.12 278 ILE A CA 1
ATOM 2249 C C . ILE A 1 278 ? -34.053 -17.457 25.433 1.00 77.12 278 ILE A C 1
ATOM 2251 O O . ILE A 1 278 ? -32.914 -17.080 25.149 1.00 77.12 278 ILE A O 1
ATOM 2255 N N . ALA A 1 279 ? -35.028 -16.594 25.717 1.00 68.25 279 ALA A N 1
ATOM 2256 C CA . ALA A 1 279 ? -34.816 -15.151 25.750 1.00 68.25 279 ALA A CA 1
ATOM 2257 C C . ALA A 1 279 ? -34.096 -14.736 27.045 1.00 68.25 279 ALA A C 1
ATOM 2259 O O . ALA A 1 279 ? -34.668 -14.820 28.128 1.00 68.25 279 ALA A O 1
ATOM 2260 N N . GLY A 1 280 ? -32.851 -14.276 26.918 1.00 73.69 280 GLY A N 1
ATOM 2261 C CA . GLY A 1 280 ? -32.018 -13.823 28.035 1.00 73.69 280 GLY A CA 1
ATOM 2262 C C . GLY A 1 280 ? -30.572 -14.303 27.916 1.00 73.69 280 GLY A C 1
ATOM 2263 O O . GLY A 1 280 ? -30.262 -15.198 27.130 1.00 73.69 280 GLY A O 1
ATOM 2264 N N . GLY A 1 281 ? -29.680 -13.690 28.693 1.00 83.06 281 GLY A N 1
ATOM 2265 C CA . GLY A 1 281 ? -28.326 -14.185 28.933 1.00 83.06 281 GLY A CA 1
ATOM 2266 C C . GLY A 1 281 ? -28.171 -14.460 30.423 1.00 83.06 281 GLY A C 1
ATOM 2267 O O . GLY A 1 281 ? -28.349 -13.544 31.217 1.00 83.06 281 GLY A O 1
ATOM 2268 N N . PHE A 1 282 ? -27.867 -15.704 30.778 1.00 82.94 282 PHE A N 1
ATOM 2269 C CA . PHE A 1 282 ? -27.869 -16.193 32.161 1.00 82.94 282 PHE A CA 1
ATOM 2270 C C . PHE A 1 282 ? -26.452 -16.213 32.738 1.00 82.94 282 PHE A C 1
ATOM 2272 O O . PHE A 1 282 ? -25.493 -16.449 31.998 1.00 82.94 282 PHE A O 1
ATOM 2279 N N . TYR A 1 283 ? -26.300 -15.994 34.039 1.00 83.94 283 TYR A N 1
ATOM 2280 C CA . TYR A 1 283 ? -25.022 -16.078 34.748 1.00 83.94 283 TYR A CA 1
ATOM 2281 C C . TYR A 1 283 ? -24.747 -17.493 35.266 1.00 83.94 283 TYR A C 1
ATOM 2283 O O . TYR A 1 283 ? -25.663 -18.257 35.550 1.00 83.94 283 TYR A O 1
ATOM 2291 N N . GLU A 1 284 ? -23.471 -17.842 35.460 1.00 80.12 284 GLU A N 1
ATOM 2292 C CA . GLU A 1 284 ? -23.066 -19.186 35.910 1.00 80.12 284 GLU A CA 1
ATOM 2293 C C . GLU A 1 284 ? -23.733 -19.616 37.231 1.00 80.12 284 GLU A C 1
ATOM 2295 O O . GLU A 1 284 ? -24.124 -20.769 37.375 1.00 80.12 284 GLU A O 1
ATOM 2300 N N . HIS A 1 285 ? -23.950 -18.684 38.166 1.00 77.50 285 HIS A N 1
ATOM 2301 C CA . HIS A 1 285 ? -24.591 -18.964 39.458 1.00 77.50 285 HIS A CA 1
ATOM 2302 C C . HIS A 1 285 ? -26.112 -19.209 39.375 1.00 77.50 285 HIS A C 1
ATOM 2304 O O . HIS A 1 285 ? -26.706 -19.679 40.345 1.00 77.50 285 HIS A O 1
ATOM 2310 N N . GLU A 1 286 ? -26.745 -18.902 38.240 1.00 76.12 286 GLU A N 1
ATOM 2311 C CA . GLU A 1 286 ? -28.155 -19.210 37.962 1.00 76.12 286 GLU A CA 1
ATOM 2312 C C . GLU A 1 286 ? -28.321 -20.616 37.353 1.00 76.12 286 GLU A C 1
ATOM 2314 O O . GLU A 1 286 ? -29.430 -21.148 37.304 1.00 76.12 286 GLU A O 1
ATOM 2319 N N . LEU A 1 287 ? -27.223 -21.235 36.898 1.00 79.31 287 LEU A N 1
ATOM 2320 C CA . LEU A 1 287 ? -27.219 -22.491 36.152 1.00 79.31 287 LEU A CA 1
ATOM 2321 C C . LEU A 1 287 ? -26.740 -23.656 37.026 1.00 79.31 287 LEU A C 1
ATOM 2323 O O . LEU A 1 287 ? -25.574 -23.741 37.407 1.00 79.31 287 LEU A O 1
ATOM 2327 N N . GLN A 1 288 ? -27.618 -24.627 37.282 1.00 78.38 288 GLN A N 1
ATOM 2328 C CA . GLN A 1 288 ? -27.215 -25.879 37.920 1.00 78.38 288 GLN A CA 1
ATOM 2329 C C . GLN A 1 288 ? -26.779 -26.902 36.862 1.00 78.38 288 GLN A C 1
ATOM 2331 O O . GLN A 1 288 ? -27.575 -27.342 36.034 1.00 78.38 288 GLN A O 1
ATOM 2336 N N . ARG A 1 289 ? -25.503 -27.307 36.893 1.00 75.44 289 ARG A N 1
ATOM 2337 C CA . ARG A 1 289 ? -24.960 -28.316 35.971 1.00 75.44 289 ARG A CA 1
ATOM 2338 C C . ARG A 1 289 ? -25.617 -29.681 36.210 1.00 75.44 289 ARG A C 1
ATOM 2340 O O . ARG A 1 289 ? -25.451 -30.275 37.272 1.00 75.44 289 ARG A O 1
ATOM 2347 N N . VAL A 1 290 ? -26.318 -30.189 35.198 1.00 72.38 290 VAL A N 1
ATOM 2348 C CA . VAL A 1 290 ? -26.934 -31.525 35.202 1.00 72.38 290 VAL A CA 1
ATOM 2349 C C . VAL A 1 290 ? -25.854 -32.601 35.045 1.00 72.38 290 VAL A C 1
ATOM 2351 O O . VAL A 1 290 ? -25.019 -32.512 34.145 1.00 72.38 290 VAL A O 1
ATOM 2354 N N . SER A 1 291 ? -25.869 -33.622 35.908 1.00 69.06 291 SER A N 1
ATOM 2355 C CA . SER A 1 291 ? -24.898 -34.730 35.865 1.00 69.06 291 SER A CA 1
ATOM 2356 C C . SER A 1 291 ? -25.169 -35.728 34.734 1.00 69.06 291 SER A C 1
ATOM 2358 O O . SER A 1 291 ? -24.228 -36.205 34.108 1.00 69.06 291 SER A O 1
ATOM 2360 N N . ASN A 1 292 ? -26.448 -36.018 34.467 1.00 68.94 292 ASN A N 1
ATOM 2361 C CA . ASN A 1 292 ? -26.906 -37.031 33.512 1.00 68.94 292 ASN A CA 1
ATOM 2362 C C . ASN A 1 292 ? -27.803 -36.361 32.447 1.00 68.94 292 ASN A C 1
ATOM 2364 O O . ASN A 1 292 ? -29.015 -36.298 32.648 1.00 68.94 292 ASN A O 1
ATOM 2368 N N . PRO A 1 293 ? -27.250 -35.812 31.349 1.00 63.75 293 PRO A N 1
ATOM 2369 C CA . PRO A 1 293 ? -28.020 -35.020 30.381 1.00 63.75 293 PRO A CA 1
ATOM 2370 C C . PRO A 1 293 ? -29.006 -35.847 29.538 1.00 63.75 293 PRO A C 1
ATOM 2372 O O . PRO A 1 293 ? -29.947 -35.285 28.985 1.00 63.75 293 PRO A O 1
ATOM 2375 N N . ASP A 1 294 ? -28.804 -37.163 29.453 1.00 66.75 294 ASP A N 1
ATOM 2376 C CA . ASP A 1 294 ? -29.620 -38.085 28.650 1.00 66.75 294 ASP A CA 1
ATOM 2377 C C . ASP A 1 294 ? -30.767 -38.742 29.451 1.00 66.75 294 ASP A C 1
ATOM 2379 O O . ASP A 1 294 ? -31.490 -39.589 28.924 1.00 66.75 294 ASP A O 1
ATOM 2383 N N . VAL A 1 295 ? -30.941 -38.379 30.731 1.00 68.69 295 VAL A N 1
ATOM 2384 C CA . VAL A 1 295 ? -31.930 -38.982 31.642 1.00 68.69 295 VAL A CA 1
ATOM 2385 C C . VAL A 1 295 ? -32.995 -37.956 32.027 1.00 68.69 295 VAL A C 1
ATOM 2387 O O . VAL A 1 295 ? -32.751 -37.058 32.830 1.00 68.69 295 VAL A O 1
ATOM 2390 N N . TYR A 1 296 ? -34.202 -38.130 31.489 1.00 72.06 296 TYR A N 1
ATOM 2391 C CA . TYR A 1 296 ? -35.363 -37.287 31.780 1.00 72.06 296 TYR A CA 1
ATOM 2392 C C . TYR A 1 296 ? -36.256 -37.931 32.843 1.00 72.06 296 TYR A C 1
AT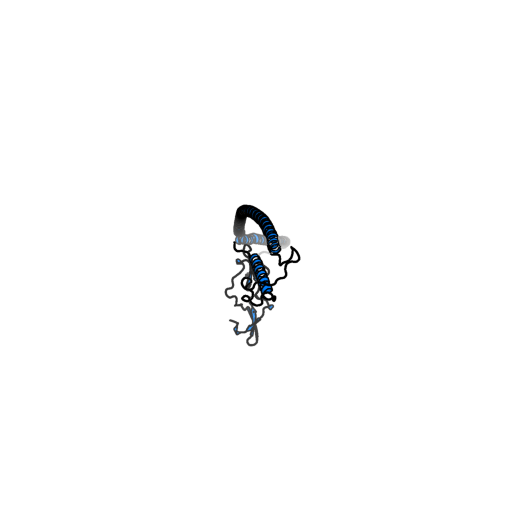OM 2394 O O . TYR A 1 296 ? -36.588 -39.114 32.759 1.00 72.06 296 TYR A O 1
ATOM 2402 N N . LEU A 1 297 ? -36.672 -37.146 33.839 1.00 76.94 297 LEU A N 1
ATOM 2403 C CA . LEU A 1 297 ? -37.556 -37.618 34.905 1.00 76.94 297 LEU A CA 1
ATOM 2404 C C . LEU A 1 297 ? -39.014 -37.685 34.430 1.00 76.94 297 LEU A C 1
ATOM 2406 O O . LEU A 1 297 ? -39.530 -36.757 33.803 1.00 76.94 297 LEU A O 1
ATOM 2410 N N . VAL A 1 298 ? -39.687 -38.781 34.773 1.00 74.50 298 VAL A N 1
ATOM 2411 C CA . VAL A 1 298 ? -41.125 -38.982 34.55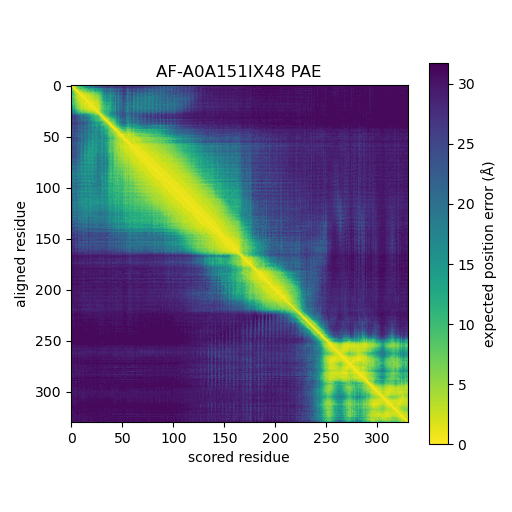4 1.00 74.50 298 VAL A CA 1
ATOM 2412 C C . VAL A 1 298 ? -41.894 -38.445 35.757 1.00 74.50 298 VAL A C 1
ATOM 2414 O O . VAL A 1 298 ? -41.585 -38.797 36.891 1.00 74.50 298 VAL A O 1
ATOM 2417 N N . GLU A 1 299 ? -42.918 -37.632 35.510 1.00 79.00 299 GLU A N 1
ATOM 2418 C CA . GLU A 1 299 ? -43.890 -37.235 36.536 1.00 79.00 299 GLU A CA 1
ATOM 2419 C C . GLU A 1 299 ? -45.045 -38.240 36.610 1.00 79.00 299 GLU A C 1
ATOM 2421 O O . GLU A 1 299 ? -45.430 -38.678 37.690 1.00 79.00 299 GLU A O 1
ATOM 2426 N N . GLU A 1 300 ? -45.584 -38.641 35.452 1.00 83.00 300 GLU A N 1
ATOM 2427 C CA . GLU A 1 300 ? -46.749 -39.525 35.372 1.00 83.00 300 GLU A CA 1
ATOM 2428 C C . GLU A 1 300 ? -46.755 -40.354 34.074 1.00 83.00 300 GLU A C 1
ATOM 2430 O O . GLU A 1 300 ? -46.425 -39.861 32.992 1.00 83.00 300 GLU A O 1
ATOM 2435 N N . ILE A 1 301 ? -47.187 -41.620 34.152 1.00 83.44 301 ILE A N 1
ATOM 2436 C CA . ILE A 1 301 ? -47.449 -42.458 32.970 1.00 83.44 301 ILE A CA 1
ATOM 2437 C C . ILE A 1 301 ? -48.947 -42.426 32.658 1.00 83.44 301 ILE A C 1
ATOM 2439 O O . ILE A 1 301 ? -49.724 -43.238 33.160 1.00 83.44 301 ILE A O 1
ATOM 2443 N N . LEU A 1 302 ? -49.331 -41.500 31.783 1.00 84.19 302 LEU A N 1
ATOM 2444 C CA . LEU A 1 302 ? -50.718 -41.153 31.470 1.00 84.19 302 LEU A CA 1
ATOM 2445 C C . LEU A 1 302 ? -51.508 -42.300 30.819 1.00 84.19 302 LEU A C 1
ATOM 2447 O O . LEU A 1 302 ? -52.699 -42.465 31.080 1.00 84.19 302 LEU A O 1
ATOM 2451 N N . ARG A 1 303 ? -50.886 -43.055 29.897 1.00 82.69 303 ARG A N 1
ATOM 2452 C CA . ARG A 1 303 ? -51.529 -44.150 29.133 1.00 82.69 303 ARG A CA 1
ATOM 2453 C C . ARG A 1 303 ? -50.518 -45.236 28.758 1.00 82.69 303 ARG A C 1
ATOM 2455 O O . ARG A 1 303 ? -49.330 -44.964 28.626 1.00 82.69 303 ARG A O 1
ATOM 2462 N N . LYS A 1 304 ? -50.989 -46.466 28.531 1.00 88.50 304 LYS A N 1
ATOM 2463 C CA . LYS A 1 304 ? -50.174 -47.616 28.087 1.00 88.50 304 LYS A CA 1
ATOM 2464 C C . LYS A 1 304 ? -50.860 -48.289 26.890 1.00 88.50 304 LYS A C 1
ATOM 2466 O O . LYS A 1 304 ? -52.081 -48.434 26.904 1.00 88.50 304 LYS A O 1
ATOM 2471 N N . ARG A 1 305 ? -50.113 -48.659 25.843 1.00 81.06 305 ARG A N 1
ATOM 2472 C CA . ARG A 1 305 ? -50.637 -49.263 24.600 1.00 81.06 305 ARG A CA 1
ATOM 2473 C C . ARG A 1 305 ? -49.607 -50.228 24.002 1.00 81.06 305 ARG A C 1
ATOM 2475 O O . ARG A 1 305 ? -48.665 -49.805 23.334 1.00 81.06 305 ARG A O 1
ATOM 2482 N N . GLY A 1 306 ? -49.801 -51.529 24.224 1.00 86.38 306 GLY A N 1
ATOM 2483 C CA . GLY A 1 306 ? -48.814 -52.549 23.850 1.00 86.38 306 GLY A CA 1
ATOM 2484 C C . GLY A 1 306 ? -47.476 -52.288 24.549 1.00 86.38 306 GLY A C 1
ATOM 2485 O O . GLY A 1 306 ? -47.457 -51.981 25.740 1.00 86.38 306 GLY A O 1
ATOM 2486 N N . ASN A 1 307 ? -46.376 -52.337 23.796 1.00 88.19 307 ASN A N 1
ATOM 2487 C CA . ASN A 1 307 ? -45.039 -52.041 24.321 1.00 88.19 307 ASN A CA 1
ATOM 2488 C C . ASN A 1 307 ? -44.768 -50.542 24.543 1.00 88.19 307 ASN A C 1
ATOM 2490 O O . ASN A 1 307 ? -43.720 -50.214 25.082 1.00 88.19 307 ASN A O 1
ATOM 2494 N N . LYS A 1 308 ? -45.675 -49.622 24.181 1.00 86.38 308 LYS A N 1
ATOM 2495 C CA . LYS A 1 308 ? -45.452 -48.176 24.356 1.00 86.38 308 LYS A CA 1
ATOM 2496 C C . LYS A 1 308 ? -46.236 -47.579 25.518 1.00 86.38 308 LYS A C 1
ATOM 2498 O O . LYS A 1 308 ? -47.364 -47.987 25.814 1.00 86.38 308 LYS A O 1
ATOM 2503 N N . VAL A 1 309 ? -45.653 -46.565 26.146 1.00 88.62 309 VAL A N 1
ATOM 2504 C CA . VAL A 1 309 ? -46.244 -45.800 27.249 1.00 88.62 309 VAL A CA 1
ATOM 2505 C C . VAL A 1 309 ? -46.208 -44.307 26.929 1.00 88.62 309 VAL A C 1
ATOM 2507 O O . VAL A 1 309 ? -45.225 -43.815 26.385 1.00 88.62 309 VAL A O 1
ATOM 2510 N N . ASN A 1 310 ? -47.297 -43.596 27.226 1.00 86.06 310 ASN A N 1
ATOM 2511 C CA . ASN A 1 310 ? -47.390 -42.149 27.059 1.00 86.06 310 ASN A CA 1
ATOM 2512 C C . ASN A 1 310 ? -47.005 -41.462 28.366 1.00 86.06 310 ASN A C 1
ATOM 2514 O O . ASN A 1 310 ? -47.628 -41.724 29.399 1.00 86.06 310 ASN A O 1
ATOM 2518 N N . VAL A 1 311 ? -46.005 -40.593 28.305 1.00 84.50 311 VAL A N 1
ATOM 2519 C CA . VAL A 1 311 ? -45.312 -40.041 29.473 1.00 84.50 311 VAL A CA 1
ATOM 2520 C C . VAL A 1 311 ? -45.540 -38.540 29.600 1.00 84.50 311 VAL A C 1
ATOM 2522 O O . VAL A 1 311 ? -45.419 -37.806 28.618 1.00 84.50 311 VAL A O 1
ATOM 2525 N N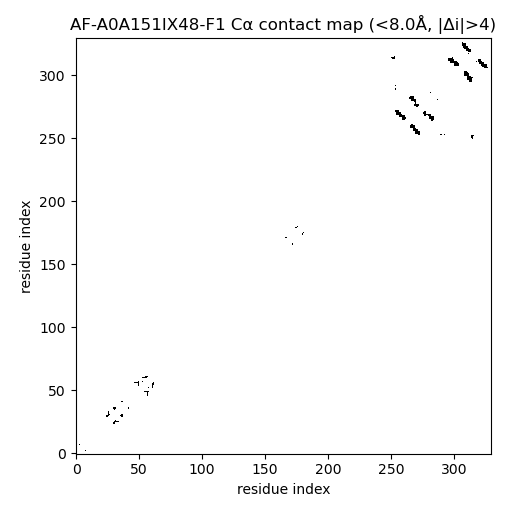 . LYS A 1 312 ? -45.822 -38.098 30.830 1.00 85.94 312 LYS A N 1
ATOM 2526 C CA . LYS A 1 312 ? -45.649 -36.720 31.290 1.00 85.94 312 LYS A CA 1
ATOM 2527 C C . LYS A 1 312 ? -44.240 -36.577 31.871 1.00 85.94 312 LYS A C 1
ATOM 2529 O O . LYS A 1 312 ? -43.899 -37.270 32.830 1.00 85.94 312 LYS A O 1
ATOM 2534 N N . TRP A 1 313 ? -43.438 -35.690 31.292 1.00 80.88 313 TRP A N 1
ATOM 2535 C CA . TRP A 1 313 ? -42.088 -35.376 31.765 1.00 80.88 313 TRP A CA 1
ATOM 2536 C C . TRP A 1 313 ? -42.132 -34.320 32.876 1.00 80.88 313 TRP A C 1
ATOM 2538 O O . TRP A 1 313 ? -42.935 -33.388 32.816 1.00 80.88 313 TRP A O 1
ATOM 2548 N N . LEU A 1 314 ? -41.277 -34.467 33.887 1.00 75.56 314 LEU A N 1
ATOM 2549 C CA . LEU A 1 314 ? -41.311 -33.652 35.101 1.00 75.56 314 LEU A CA 1
ATOM 2550 C C . LEU A 1 314 ? -40.957 -32.186 34.826 1.00 75.56 314 LEU A C 1
ATOM 2552 O O . LEU A 1 314 ? -39.812 -31.853 34.519 1.00 75.56 314 LEU A O 1
ATOM 2556 N N . GLY A 1 315 ? -41.949 -31.310 34.993 1.00 68.69 315 GLY A N 1
ATOM 2557 C CA . GLY A 1 315 ? -41.816 -29.867 34.770 1.00 68.69 315 GLY A CA 1
ATOM 2558 C C . GLY A 1 315 ? -42.017 -29.414 33.322 1.00 68.69 315 GLY A C 1
ATOM 2559 O O . GLY A 1 315 ? -41.823 -28.235 33.049 1.00 68.69 315 GLY A O 1
ATOM 2560 N N . MET A 1 316 ? -42.432 -30.304 32.413 1.00 70.44 316 MET A N 1
ATOM 2561 C CA . MET A 1 316 ? -42.826 -29.947 31.043 1.00 70.44 316 MET A CA 1
ATOM 2562 C C . MET A 1 316 ? -44.352 -29.853 30.891 1.00 70.44 316 MET A C 1
ATOM 2564 O O . MET A 1 316 ? -45.113 -30.468 31.643 1.00 70.44 316 MET A O 1
ATOM 2568 N N . ASP A 1 317 ? -44.812 -29.086 29.898 1.00 74.44 317 ASP A N 1
ATOM 2569 C CA . ASP A 1 317 ? -46.242 -28.906 29.625 1.00 74.44 317 ASP A CA 1
ATOM 2570 C C . ASP A 1 317 ? -46.879 -30.069 28.830 1.00 74.44 317 ASP A C 1
ATOM 2572 O O . ASP A 1 317 ? -46.231 -31.044 28.438 1.00 74.44 317 ASP A O 1
ATOM 2576 N N . SER A 1 318 ? -48.184 -29.966 28.564 1.00 75.31 318 SER A N 1
ATOM 2577 C CA . SER A 1 318 ? -48.955 -31.006 27.874 1.00 75.31 318 SER A CA 1
ATOM 2578 C C . SER A 1 318 ? -48.665 -31.176 26.379 1.00 75.31 318 SER A C 1
ATOM 2580 O O . SER A 1 318 ? -49.114 -32.165 25.797 1.00 75.31 318 SER A O 1
ATOM 2582 N N . SER A 1 319 ? -47.895 -30.282 25.751 1.00 74.31 319 SER A N 1
ATOM 2583 C CA . SER A 1 319 ? -47.418 -30.455 24.370 1.00 74.31 319 SER A CA 1
ATOM 2584 C C . SER A 1 319 ? -46.225 -31.418 24.263 1.00 74.31 319 SER A C 1
ATOM 2586 O O . SER A 1 319 ? -45.955 -31.941 23.185 1.00 74.31 319 SER A O 1
ATOM 2588 N N . HIS A 1 320 ? -45.565 -31.725 25.386 1.00 73.81 320 HIS A N 1
ATOM 2589 C CA . HIS A 1 320 ? -44.361 -32.563 25.449 1.00 73.81 320 HIS A CA 1
ATOM 2590 C C . HIS A 1 320 ? -44.659 -34.070 25.600 1.00 73.81 320 HIS A C 1
ATOM 2592 O O . HIS A 1 320 ? -43.744 -34.901 25.616 1.00 73.81 320 HIS A O 1
ATOM 2598 N N . TYR A 1 321 ? -45.936 -34.449 25.728 1.00 84.00 321 TYR A N 1
ATOM 2599 C CA . TYR A 1 321 ? -46.348 -35.821 26.039 1.00 84.00 321 TYR A CA 1
ATOM 2600 C C . TYR A 1 321 ? -45.943 -36.811 24.940 1.00 84.00 321 TYR A C 1
ATOM 2602 O O . TYR A 1 321 ? -46.372 -36.709 23.791 1.00 84.00 321 TYR A O 1
ATOM 2610 N N . SER A 1 322 ? -45.111 -37.785 25.313 1.00 83.19 322 SER A N 1
ATOM 2611 C CA . SER A 1 322 ? -44.366 -38.620 24.364 1.00 83.19 322 SER A CA 1
ATOM 2612 C C . SER A 1 322 ? -44.639 -40.116 24.545 1.00 83.19 322 SER A C 1
ATOM 2614 O O . SER A 1 322 ? -44.650 -40.626 25.666 1.00 83.19 322 SER A O 1
ATOM 2616 N N . TRP A 1 323 ? -44.795 -40.839 23.428 1.00 87.56 323 TRP A N 1
ATOM 2617 C CA . TRP A 1 323 ? -44.942 -42.301 23.395 1.00 87.56 323 TRP A CA 1
ATOM 2618 C C . TRP A 1 323 ? -43.584 -43.006 23.280 1.00 87.56 323 TRP A C 1
ATOM 2620 O O . TRP A 1 323 ? -43.140 -43.343 22.176 1.00 87.56 323 TRP A O 1
ATOM 2630 N N . ILE A 1 324 ? -42.950 -43.268 24.421 1.00 87.31 324 ILE A N 1
ATOM 2631 C CA . ILE A 1 324 ? -41.704 -44.044 24.498 1.00 87.31 324 ILE A CA 1
ATOM 2632 C C . ILE A 1 324 ? -41.989 -45.551 24.554 1.00 87.31 324 ILE A C 1
ATOM 2634 O O . ILE A 1 324 ? -43.100 -45.976 24.886 1.00 87.31 324 ILE A O 1
ATOM 2638 N N . ASP A 1 325 ? -40.998 -46.376 24.209 1.00 85.69 325 ASP A N 1
ATOM 2639 C CA . ASP A 1 325 ? -41.088 -47.818 24.460 1.00 85.69 325 ASP A CA 1
ATOM 2640 C C . ASP A 1 325 ? -40.874 -48.110 25.952 1.00 85.69 325 ASP A C 1
ATOM 2642 O O . ASP A 1 325 ? -40.066 -47.460 26.618 1.00 85.69 325 ASP A O 1
ATOM 2646 N N . LYS A 1 326 ? -41.594 -49.101 26.479 1.00 82.75 326 LYS A N 1
ATOM 2647 C CA . LYS A 1 326 ? -41.517 -49.554 27.869 1.00 82.75 326 LYS A CA 1
ATOM 2648 C C . LYS A 1 326 ? -40.095 -49.980 28.255 1.00 82.75 326 LYS A C 1
ATOM 2650 O O . LYS A 1 326 ? -39.757 -49.877 29.427 1.00 82.75 326 LYS A O 1
ATOM 2655 N N . MET A 1 327 ? -39.265 -50.420 27.304 1.00 80.62 327 MET A N 1
ATOM 2656 C CA . MET A 1 327 ? -37.861 -50.771 27.568 1.00 80.62 327 MET A CA 1
ATOM 2657 C C . MET A 1 327 ? -36.941 -49.573 27.873 1.00 80.62 327 MET A C 1
ATOM 2659 O O . MET A 1 327 ? -35.825 -49.795 28.330 1.00 80.62 327 MET A O 1
ATOM 2663 N N . PHE A 1 328 ? -37.388 -48.330 27.656 1.00 75.06 328 PHE A N 1
ATOM 2664 C CA . PHE A 1 328 ? -36.639 -47.112 28.011 1.00 75.06 328 PHE A CA 1
ATOM 2665 C C . PHE A 1 328 ? -37.115 -46.453 29.318 1.00 75.06 328 PHE A C 1
ATOM 2667 O O . PHE A 1 328 ? -36.647 -45.370 29.660 1.00 75.06 328 PHE A O 1
ATOM 2674 N N . VAL A 1 329 ? -38.036 -47.086 30.054 1.00 72.38 329 VAL A N 1
ATOM 2675 C CA . VAL A 1 329 ? -38.386 -46.684 31.424 1.00 72.38 329 VAL A CA 1
ATOM 2676 C C . VAL A 1 329 ? -37.526 -47.494 32.391 1.00 72.38 329 VAL A C 1
ATOM 2678 O O . VAL A 1 329 ? -37.647 -48.720 32.428 1.00 72.38 329 VAL A O 1
ATOM 2681 N N . LEU A 1 330 ? -36.664 -46.795 33.134 1.00 61.97 330 LEU A N 1
ATOM 2682 C CA . LEU A 1 330 ? -35.853 -47.334 34.233 1.00 61.97 330 LEU A CA 1
ATOM 2683 C C . LEU A 1 330 ? -36.671 -47.450 35.531 1.00 61.97 330 LEU A C 1
ATOM 2685 O O . LEU A 1 330 ? -37.583 -46.611 35.720 1.00 61.97 330 LEU A O 1
#

Foldseek 3Di:
DDDDPVVVVVVVVVVVVVVVVVVVCCVPPVNVDVVVPPCVVDPPPPDDDDPDCCDPVNPVNVVVVVVVVVVVVVVVVVVVVVVVVVVVVVVVVVVVVVVVVVVVVVVVVVVVVVVVVVVVVVVVVVVVVVVVVVVVVVVVVVVVVVVVVVVVVVVVVVVVVVCCVVVPPVVVVVCCVPVVVVVVVVVVVVVVVVVVVVVVVVVVVVVVVVVVVVVVVVVVPVDDDDDYDDDYDDDYDDDDDDDDDDDDDDAPFDWDFPDWDPDVVIWTWIDHPVGHTDPDTHDPVVDDDDPCRPDWAFPDFPDDDVQWTWTDTGRDDPVPTDTDGVVPDD

Solvent-accessible surface area (backbone atoms only — not comparable to full-atom values): 19870 Å² total; per-residue (Å²): 130,82,78,53,68,68,64,49,50,55,51,50,51,50,50,51,50,54,50,50,50,54,45,51,54,35,74,38,83,84,23,85,39,83,86,72,56,43,68,88,78,58,64,90,72,89,68,73,80,62,91,47,77,84,29,88,71,28,60,74,40,49,56,45,53,56,49,52,57,45,48,53,51,54,49,53,55,47,51,53,54,51,51,52,56,48,52,58,46,54,54,50,53,54,50,47,52,53,49,55,51,51,52,52,51,52,52,52,52,53,54,51,51,54,51,52,52,53,50,53,52,50,52,52,52,54,50,54,49,53,54,49,55,51,52,51,52,52,50,53,50,55,53,50,53,51,52,54,49,53,52,51,56,46,53,54,50,52,50,52,51,50,46,55,68,72,65,29,68,65,57,56,53,44,47,54,65,43,58,53,43,57,52,52,50,47,54,51,50,51,54,50,49,53,49,51,46,54,50,52,57,47,51,48,53,48,48,56,49,47,53,50,49,46,52,62,39,52,74,68,44,89,56,87,86,90,86,91,83,93,89,92,92,90,88,93,84,93,91,90,92,89,88,90,89,88,86,88,90,80,88,67,72,75,70,44,81,76,46,78,43,95,51,91,74,53,28,35,30,35,17,46,88,91,65,51,73,50,93,62,68,45,46,69,92,80,56,82,85,72,91,59,86,92,66,80,60,74,68,44,76,80,47,77,58,86,67,31,33,32,33,39,48,43,77,59,64,86,87,67,58,39,79,44,53,54,88,76,62,132

pLDDT: mean 75.87, std 19.64, range [24.14, 98.62]

Secondary structure (DSSP, 8-state):
-PPPHHHHHHHHHHHHHHHHHHHHHHHSGGGSSTTT--TTTS---SPPPPSSTTSTT-HHHHHHHHHHHHHHHHHHHHHHHHHHHHHHHHHHHHHHHHHHHHHHHHHHHHHHHHHHHHHHHHHHHHHHHHHHHHHHHHHHHHHHHHHHHHHHHHHHHHHHHHHHHHS-HHHHHHHHHHHHHHHHHHHHHHHHHHHHHHHHHHHHHHHHHHHHHHHHHHHH-SS--------------------------------EEEEEE--SS-EEEEE-TTSPBPSS-EEGGG-PPPS-TT-PPEEEEEEEETTEEEEEETT--GGG-EEEEGGG--

Mean predicted aligned error: 22.43 Å

Organism: NCBI:txid471704

Radius of gyration: 70.25 Å; Cα contacts (8 Å, |Δi|>4): 151; chains: 1; bounding box: 149×61×192 Å